Protein AF-A0A9W7EIH7-F1 (afdb_monomer)

Nearest PDB structures (foldseek):
  5aj2-assembly1_B  TM=1.808E-01  e=1.427E+00  Mus musculus
  6w2v-assembly1_A  TM=2.826E-01  e=6.972E+00  synthetic construct

Structure (mmCIF, N/CA/C/O backbone):
data_AF-A0A9W7EIH7-F1
#
_entry.id   AF-A0A9W7EIH7-F1
#
loop_
_atom_site.group_PDB
_atom_site.id
_atom_site.type_symbol
_atom_site.label_atom_id
_atom_site.label_alt_id
_atom_site.label_comp_id
_atom_site.label_asym_id
_atom_site.label_entity_id
_atom_site.label_seq_id
_atom_site.pdbx_PDB_ins_code
_atom_site.Cartn_x
_atom_site.Cartn_y
_atom_site.Cartn_z
_atom_site.occupancy
_atom_site.B_iso_or_equiv
_atom_site.auth_seq_id
_atom_site.auth_comp_id
_atom_site.auth_asym_id
_atom_site.auth_atom_id
_atom_site.pdbx_PDB_model_num
ATOM 1 N N . MET A 1 1 ? -8.312 25.331 35.404 1.00 34.69 1 MET A N 1
ATOM 2 C CA . MET A 1 1 ? -7.206 25.693 34.490 1.00 34.69 1 MET A CA 1
ATOM 3 C C . MET A 1 1 ? -6.209 24.542 34.482 1.00 34.69 1 MET A C 1
ATOM 5 O O . MET A 1 1 ? -5.390 24.457 35.382 1.00 34.69 1 MET A O 1
ATOM 9 N N . ASN A 1 2 ? -6.328 23.623 33.520 1.00 30.19 2 ASN A N 1
ATOM 10 C CA . ASN A 1 2 ? -5.424 22.478 33.365 1.00 30.19 2 ASN A CA 1
ATOM 11 C C . ASN A 1 2 ? -4.455 22.775 32.215 1.00 30.19 2 ASN A C 1
ATOM 13 O O . ASN A 1 2 ? -4.833 22.655 31.056 1.00 30.19 2 ASN A O 1
ATOM 17 N N . VAL A 1 3 ? -3.226 23.191 32.532 1.00 34.41 3 VAL A N 1
ATOM 18 C CA . VAL A 1 3 ? -2.179 23.532 31.540 1.00 34.41 3 VAL A CA 1
ATOM 19 C C . VAL A 1 3 ? -1.104 22.430 31.435 1.00 34.41 3 VAL A C 1
ATOM 21 O O . VAL A 1 3 ? -0.191 22.508 30.623 1.00 34.41 3 VAL A O 1
ATOM 24 N N . LEU A 1 4 ? -1.221 21.336 32.196 1.00 35.09 4 LEU A N 1
ATOM 25 C CA . LEU A 1 4 ? -0.172 20.305 32.282 1.00 35.09 4 LEU A CA 1
ATOM 26 C C . LEU A 1 4 ? -0.283 19.159 31.254 1.00 35.09 4 LEU A C 1
ATOM 28 O O . LEU A 1 4 ? 0.641 18.362 31.145 1.00 35.09 4 LEU A O 1
ATOM 32 N N . GLY A 1 5 ? -1.352 19.091 30.451 1.00 31.62 5 GLY A N 1
ATOM 33 C CA . GLY A 1 5 ? -1.522 18.042 29.429 1.00 31.62 5 GLY A CA 1
ATOM 34 C C . GLY A 1 5 ? -0.757 18.272 28.115 1.00 31.62 5 GLY A C 1
ATOM 35 O O . GLY A 1 5 ? -0.562 17.333 27.351 1.00 31.62 5 GLY A O 1
ATOM 36 N N . GLY A 1 6 ? -0.303 19.501 27.840 1.00 31.06 6 GLY A N 1
ATOM 37 C CA . GLY A 1 6 ? 0.293 19.869 26.544 1.00 31.06 6 GLY A CA 1
ATOM 38 C C . GLY A 1 6 ? 1.790 19.571 26.390 1.00 31.06 6 GLY A C 1
ATOM 39 O O . GLY A 1 6 ? 2.281 19.478 25.269 1.00 31.06 6 GLY A O 1
ATOM 40 N N . PHE A 1 7 ? 2.526 19.398 27.492 1.00 34.94 7 PHE A N 1
ATOM 41 C CA . PHE A 1 7 ? 3.991 19.265 27.456 1.00 34.94 7 PHE A CA 1
ATOM 42 C C . PHE A 1 7 ? 4.499 17.833 27.231 1.00 34.94 7 PHE A C 1
ATOM 44 O O . PHE A 1 7 ? 5.612 17.652 26.748 1.00 34.94 7 PHE A O 1
ATOM 51 N N . HIS A 1 8 ? 3.707 16.804 27.546 1.00 37.81 8 HIS A N 1
ATOM 52 C CA . HIS A 1 8 ? 4.106 15.412 27.284 1.00 37.81 8 HIS A CA 1
ATOM 53 C C . HIS A 1 8 ? 3.955 15.028 25.805 1.00 37.81 8 HIS A C 1
ATOM 55 O O . HIS A 1 8 ? 4.809 14.332 25.258 1.00 37.81 8 HIS A O 1
ATOM 61 N N . ALA A 1 9 ? 2.917 15.534 25.132 1.00 40.66 9 ALA A N 1
ATOM 62 C CA . ALA A 1 9 ? 2.691 15.271 23.711 1.00 40.66 9 ALA A CA 1
ATOM 63 C C . ALA A 1 9 ? 3.782 15.891 22.813 1.00 40.66 9 ALA A C 1
ATOM 65 O O . ALA A 1 9 ? 4.170 15.289 21.815 1.00 40.66 9 ALA A O 1
ATOM 66 N N . SER A 1 10 ? 4.322 17.059 23.184 1.00 45.25 10 SER A N 1
ATOM 67 C CA . SER A 1 10 ? 5.357 17.753 22.405 1.00 45.25 10 SER A CA 1
ATOM 68 C C . SER A 1 10 ? 6.740 17.106 22.518 1.00 45.25 10 SER A C 1
ATOM 70 O O . SER A 1 10 ? 7.482 17.079 21.538 1.00 45.25 10 SER A O 1
ATOM 72 N N . ALA A 1 11 ? 7.082 16.536 23.677 1.00 40.59 11 ALA A N 1
ATOM 73 C CA . ALA A 1 11 ? 8.339 15.817 23.860 1.00 40.59 11 ALA A CA 1
ATOM 74 C C . ALA A 1 11 ? 8.356 14.503 23.066 1.00 40.59 11 ALA A C 1
ATOM 76 O O . ALA A 1 11 ? 9.316 14.246 22.343 1.00 40.59 11 ALA A O 1
ATOM 77 N N . GLN A 1 12 ? 7.277 13.713 23.134 1.00 44.38 12 GLN A N 1
ATOM 78 C CA . GLN A 1 12 ? 7.162 12.468 22.367 1.00 44.38 12 GLN A CA 1
ATOM 79 C C . GLN A 1 12 ? 7.217 12.733 20.855 1.00 44.38 12 GLN A C 1
ATOM 81 O O . GLN A 1 12 ? 7.960 12.067 20.144 1.00 44.38 12 GLN A O 1
ATOM 86 N N . PHE A 1 13 ? 6.534 13.781 20.386 1.00 47.25 13 PHE A N 1
ATOM 87 C CA . PHE A 1 13 ? 6.580 14.212 18.989 1.00 47.25 13 PHE A CA 1
ATOM 88 C C . PHE A 1 13 ? 7.999 14.584 18.521 1.00 47.25 13 PHE A C 1
ATOM 90 O O . PHE A 1 13 ? 8.415 14.215 17.424 1.00 47.25 13 PHE A O 1
ATOM 97 N N . LEU A 1 14 ? 8.782 15.271 19.360 1.00 45.38 14 LEU A N 1
ATOM 98 C CA . LEU A 1 14 ? 10.181 15.587 19.056 1.00 45.38 14 LEU A CA 1
ATOM 99 C C . LEU A 1 14 ? 11.075 14.338 19.040 1.00 45.38 14 LEU A C 1
ATOM 101 O O . LEU A 1 14 ? 11.965 14.248 18.194 1.00 45.38 14 LEU A O 1
ATOM 105 N N . PHE A 1 15 ? 10.838 13.367 19.928 1.00 49.62 15 PHE A N 1
ATOM 106 C CA . PHE A 1 15 ? 11.549 12.084 19.909 1.00 49.62 15 PHE A CA 1
ATOM 107 C C . PHE A 1 15 ? 11.220 11.259 18.660 1.00 49.62 15 PHE A C 1
ATOM 109 O O . PHE A 1 15 ? 12.138 10.708 18.052 1.00 49.62 15 PHE A O 1
ATOM 116 N N . ASP A 1 16 ? 9.960 11.249 18.225 1.00 46.69 16 ASP A N 1
ATOM 117 C CA . ASP A 1 16 ? 9.519 10.558 17.010 1.00 46.69 16 ASP A CA 1
ATOM 118 C C . ASP A 1 16 ? 10.140 11.197 15.747 1.00 46.69 16 ASP A C 1
ATOM 120 O O . ASP A 1 16 ? 10.623 10.494 14.857 1.00 46.69 16 ASP A O 1
ATOM 124 N N . ILE A 1 17 ? 10.235 12.535 15.694 1.00 51.84 17 ILE A N 1
ATOM 125 C CA . ILE A 1 17 ? 10.950 13.257 14.624 1.00 51.84 17 ILE A CA 1
ATOM 126 C C . ILE A 1 17 ? 12.452 12.949 14.651 1.00 51.84 17 ILE A C 1
ATOM 128 O O . ILE A 1 17 ? 13.056 12.720 13.603 1.00 51.84 17 ILE A O 1
ATOM 132 N N . LEU A 1 18 ? 13.080 12.926 15.827 1.00 46.41 18 LEU A N 1
ATOM 133 C CA . LEU A 1 18 ? 14.507 12.612 15.952 1.00 46.41 18 LEU A CA 1
ATOM 134 C C . LEU A 1 18 ? 14.815 11.153 15.578 1.00 46.41 18 LEU A C 1
ATOM 136 O O . LEU A 1 18 ? 15.872 10.892 15.001 1.00 46.41 18 LEU A O 1
ATOM 140 N N . GLY A 1 19 ? 13.898 10.217 15.845 1.00 47.22 19 GLY A N 1
ATOM 141 C CA . GLY A 1 19 ? 13.956 8.835 15.355 1.00 47.22 19 GLY A CA 1
ATOM 142 C C . GLY A 1 19 ? 13.886 8.762 13.827 1.00 47.22 19 GLY A C 1
ATOM 143 O O . GLY A 1 19 ? 14.746 8.143 13.200 1.00 47.22 19 GLY A O 1
ATOM 144 N N . LEU A 1 20 ? 12.957 9.506 13.216 1.00 48.53 20 LEU A N 1
ATOM 145 C CA . LEU A 1 20 ? 12.841 9.642 11.758 1.00 48.53 20 LEU A CA 1
ATOM 146 C C . LEU A 1 20 ? 14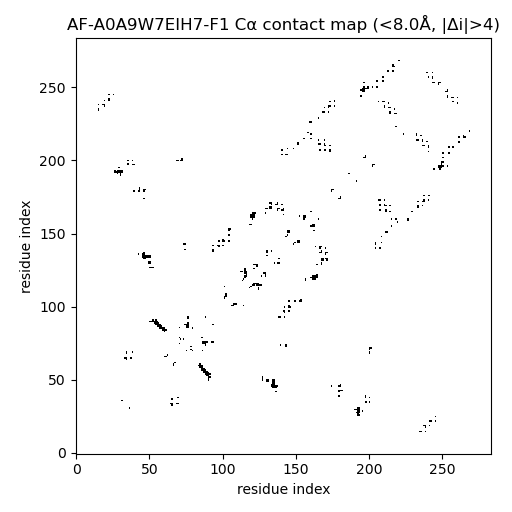.146 10.165 11.121 1.00 48.53 20 LEU A C 1
ATOM 148 O O . LEU A 1 20 ? 14.595 9.661 10.090 1.00 48.53 20 LEU A O 1
ATOM 152 N N . VAL A 1 21 ? 14.789 11.155 11.754 1.00 50.88 21 VAL A N 1
ATOM 153 C CA . VAL A 1 21 ? 16.070 11.731 11.303 1.00 50.88 21 VAL A CA 1
ATOM 154 C C . VAL A 1 21 ? 17.232 10.740 11.455 1.00 50.88 21 VAL A C 1
ATOM 156 O O . VAL A 1 21 ? 18.117 10.710 10.598 1.00 50.88 21 VAL A O 1
ATOM 159 N N . LYS A 1 22 ? 17.232 9.891 12.492 1.00 43.50 22 LYS A N 1
ATOM 160 C CA . LYS A 1 22 ? 18.243 8.833 12.665 1.00 43.50 22 LYS A CA 1
ATOM 161 C C . LYS A 1 22 ? 18.107 7.724 11.618 1.00 43.50 22 LYS A C 1
ATOM 163 O O . LYS A 1 22 ? 19.117 7.366 11.013 1.00 43.50 22 LYS A O 1
ATOM 168 N N . GLY A 1 23 ? 16.888 7.271 11.314 1.00 44.09 23 GLY A N 1
ATOM 169 C CA . GLY A 1 23 ? 16.643 6.280 10.256 1.00 44.09 23 GLY A CA 1
ATOM 170 C C . GLY A 1 23 ? 17.042 6.772 8.857 1.00 44.09 23 GLY A C 1
ATOM 171 O O . GLY A 1 23 ? 17.532 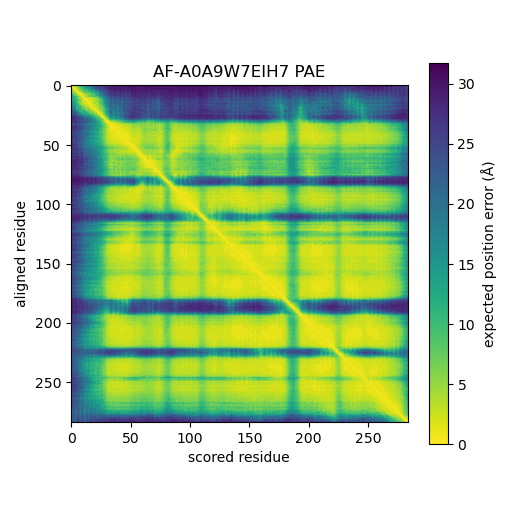6.006 8.028 1.00 44.09 23 GLY A O 1
ATOM 172 N N . LEU A 1 24 ? 16.946 8.085 8.606 1.00 49.00 24 LEU A N 1
ATOM 173 C CA . LEU A 1 24 ? 17.427 8.714 7.367 1.00 49.00 24 LEU A CA 1
ATOM 174 C C . LEU A 1 24 ? 18.962 8.671 7.206 1.00 49.00 24 LEU A C 1
ATOM 176 O O . LEU A 1 24 ? 19.448 8.735 6.068 1.00 49.00 24 LEU A O 1
ATOM 180 N N . ALA A 1 25 ? 19.714 8.557 8.310 1.00 44.28 25 ALA A N 1
ATOM 181 C CA . ALA A 1 25 ? 21.178 8.579 8.342 1.00 44.28 25 ALA A CA 1
ATOM 182 C C . ALA A 1 25 ? 21.831 7.182 8.250 1.00 44.28 25 ALA A C 1
ATOM 184 O O . ALA A 1 25 ? 22.999 7.084 7.869 1.00 44.28 25 ALA A O 1
ATOM 185 N N . ILE A 1 26 ? 21.097 6.091 8.509 1.00 46.59 26 ILE A N 1
ATOM 186 C CA . ILE A 1 26 ? 21.611 4.710 8.416 1.00 46.59 26 ILE A CA 1
ATOM 187 C C . ILE A 1 26 ? 21.340 4.145 7.013 1.00 46.59 26 ILE A C 1
ATOM 189 O O . ILE A 1 26 ? 20.637 3.162 6.800 1.00 46.59 26 ILE A O 1
ATOM 193 N N . ARG A 1 27 ? 21.919 4.777 5.992 1.00 52.00 27 ARG A N 1
ATOM 194 C CA . ARG A 1 27 ? 21.904 4.240 4.626 1.00 52.00 27 ARG A CA 1
ATOM 195 C C . ARG A 1 27 ? 23.089 3.287 4.472 1.00 52.00 27 ARG A C 1
ATOM 197 O O . ARG A 1 27 ? 24.207 3.732 4.257 1.00 52.00 27 ARG A O 1
ATOM 204 N N . LYS A 1 28 ? 22.893 1.969 4.571 1.00 48.84 28 LYS A N 1
ATOM 205 C CA . LYS A 1 28 ? 23.920 1.000 4.132 1.00 48.84 28 LYS A CA 1
ATOM 206 C C . LYS A 1 28 ? 23.883 0.914 2.604 1.00 48.84 28 LYS A C 1
ATOM 208 O O . LYS A 1 28 ? 23.041 0.239 2.021 1.00 48.84 28 LYS A O 1
ATOM 213 N N . TYR A 1 29 ? 24.762 1.683 1.970 1.00 50.25 29 TYR A N 1
ATOM 214 C CA . TYR A 1 29 ? 24.801 1.921 0.529 1.00 50.25 29 TYR A CA 1
ATOM 215 C C . TYR A 1 29 ? 25.127 0.644 -0.265 1.00 50.25 29 TYR A C 1
ATOM 217 O O . TYR A 1 29 ? 26.161 0.016 -0.058 1.00 50.25 29 TYR A O 1
ATOM 225 N N . SER A 1 30 ? 24.262 0.283 -1.214 1.00 55.69 30 SER A N 1
ATOM 226 C CA . SER A 1 30 ? 24.620 -0.570 -2.353 1.00 55.69 30 SER A CA 1
ATOM 227 C C . SER A 1 30 ? 24.225 0.154 -3.638 1.00 55.69 30 SER A C 1
ATOM 229 O O . SER A 1 30 ? 23.274 0.938 -3.636 1.00 55.69 30 SER A O 1
ATOM 231 N N . ILE A 1 31 ? 24.989 -0.046 -4.713 1.00 66.25 31 ILE A N 1
ATOM 232 C CA . ILE A 1 31 ? 24.687 0.532 -6.027 1.00 66.25 31 ILE A CA 1
ATOM 233 C C . ILE A 1 31 ? 23.560 -0.309 -6.641 1.00 66.25 31 ILE A C 1
ATOM 235 O O . ILE A 1 31 ? 23.731 -1.526 -6.738 1.00 66.25 31 ILE A O 1
ATOM 239 N N . PRO A 1 32 ? 22.410 0.282 -7.018 1.00 72.25 32 PRO A N 1
ATOM 240 C CA . PRO A 1 32 ? 21.304 -0.492 -7.569 1.00 72.25 32 PRO A CA 1
ATOM 241 C C . PRO A 1 32 ? 21.711 -1.137 -8.886 1.00 72.25 32 PRO A C 1
ATOM 243 O O . PRO A 1 32 ? 22.359 -0.507 -9.726 1.00 72.25 32 PRO A O 1
ATOM 246 N N . THR A 1 33 ? 21.285 -2.384 -9.094 1.00 79.69 33 THR A N 1
ATOM 247 C CA . THR A 1 33 ? 21.342 -2.973 -10.433 1.00 79.69 33 THR A CA 1
ATOM 248 C C . THR A 1 33 ? 20.425 -2.186 -11.369 1.00 79.69 33 THR A C 1
ATOM 250 O O . THR A 1 33 ? 19.529 -1.450 -10.936 1.00 79.69 33 THR A O 1
ATOM 253 N N . LYS A 1 34 ? 20.620 -2.350 -12.678 1.00 78.12 34 LYS A N 1
ATOM 254 C CA . LYS A 1 34 ? 19.788 -1.687 -13.686 1.00 78.12 34 LYS A CA 1
ATOM 255 C C . LYS A 1 34 ? 18.303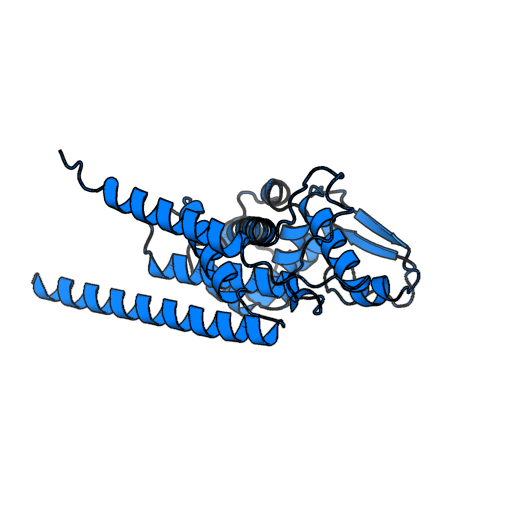 -2.013 -13.495 1.00 78.12 34 LYS A C 1
ATOM 257 O O . LYS A 1 34 ? 17.462 -1.128 -13.610 1.00 78.12 34 LYS A O 1
ATOM 262 N N . GLU A 1 35 ? 17.986 -3.263 -13.167 1.00 77.88 35 GLU A N 1
ATOM 263 C CA . GLU A 1 35 ? 16.626 -3.739 -12.910 1.00 77.88 35 GLU A CA 1
ATOM 264 C C . GLU A 1 35 ? 15.997 -3.011 -11.721 1.00 77.88 35 GLU A C 1
ATOM 266 O O . GLU A 1 35 ? 14.905 -2.459 -11.854 1.00 77.88 35 GLU A O 1
ATOM 271 N N . VAL A 1 36 ? 16.706 -2.953 -10.591 1.00 81.88 36 VAL A N 1
ATOM 272 C CA . VAL A 1 36 ? 16.241 -2.276 -9.373 1.00 81.88 36 VAL A CA 1
ATOM 273 C C . VAL A 1 36 ? 16.060 -0.777 -9.615 1.00 81.88 36 VAL A C 1
ATOM 275 O O . VAL A 1 36 ? 15.039 -0.195 -9.246 1.00 81.88 36 VAL A O 1
ATOM 278 N N . GLY A 1 37 ? 17.019 -0.144 -10.296 1.00 80.06 37 GLY A N 1
ATOM 279 C CA . GLY A 1 37 ? 16.932 1.266 -10.670 1.00 80.06 37 GLY A CA 1
ATOM 280 C C . GLY A 1 37 ? 15.698 1.564 -11.526 1.00 80.06 37 GLY A C 1
ATOM 281 O O . GLY A 1 37 ? 14.980 2.528 -11.258 1.00 80.06 37 GLY A O 1
ATOM 282 N N . CYS A 1 38 ? 15.397 0.715 -12.514 1.00 78.50 38 CYS A N 1
ATOM 283 C CA . CYS A 1 38 ? 14.195 0.849 -13.339 1.00 78.50 38 CYS A CA 1
ATOM 284 C C . CYS A 1 38 ? 12.899 0.732 -12.524 1.00 78.50 38 CYS A C 1
ATOM 286 O O . CYS A 1 38 ? 11.975 1.508 -12.766 1.00 78.50 38 CYS A O 1
ATOM 288 N N . GLN A 1 39 ? 12.829 -0.189 -11.560 1.00 82.12 39 GLN A N 1
ATOM 289 C CA . GLN A 1 39 ? 11.657 -0.342 -10.689 1.00 82.12 39 GLN A CA 1
ATOM 290 C C . GLN A 1 39 ? 11.441 0.895 -9.813 1.00 82.12 39 GLN A C 1
ATOM 292 O O . GLN A 1 39 ? 10.344 1.446 -9.777 1.00 82.12 39 GLN A O 1
ATOM 297 N N . LEU A 1 40 ? 12.499 1.398 -9.170 1.00 84.12 40 LEU A N 1
ATOM 298 C CA . LEU A 1 40 ? 12.418 2.608 -8.349 1.00 84.12 40 LEU A CA 1
ATOM 299 C C . LEU A 1 40 ? 11.993 3.826 -9.174 1.00 84.12 40 LEU A C 1
ATOM 301 O O . LEU A 1 40 ? 11.160 4.611 -8.728 1.00 84.12 40 LEU A O 1
ATOM 305 N N . LEU A 1 41 ? 12.522 3.979 -10.391 1.00 83.38 41 LEU A N 1
ATOM 306 C CA . LEU A 1 41 ? 12.099 5.043 -11.304 1.00 83.38 41 LEU A CA 1
ATOM 307 C C . LEU A 1 41 ? 10.634 4.894 -11.728 1.00 83.38 41 LEU A C 1
ATOM 309 O O . LEU A 1 41 ? 9.932 5.901 -11.809 1.00 83.38 41 LEU A O 1
ATOM 313 N N . LEU A 1 42 ? 10.159 3.666 -11.959 1.00 84.94 42 LEU A N 1
ATOM 314 C CA . LEU A 1 42 ? 8.747 3.399 -12.230 1.00 84.94 42 LEU A CA 1
ATOM 315 C C . LEU A 1 42 ? 7.877 3.816 -11.039 1.00 84.94 42 LEU A C 1
ATOM 317 O O . LEU A 1 42 ? 6.943 4.587 -11.228 1.00 84.94 42 LEU A O 1
ATOM 321 N N . PHE A 1 43 ? 8.202 3.391 -9.816 1.00 89.31 43 PHE A N 1
ATOM 322 C CA . PHE A 1 43 ? 7.429 3.765 -8.627 1.00 89.31 43 PHE A CA 1
ATOM 323 C C . PHE A 1 43 ? 7.424 5.275 -8.391 1.00 89.31 43 PHE A C 1
ATOM 325 O O . PHE A 1 43 ? 6.367 5.840 -8.124 1.00 89.31 43 PHE A O 1
ATOM 332 N N . ARG A 1 44 ? 8.563 5.955 -8.582 1.00 88.00 44 ARG A N 1
ATOM 333 C CA . ARG A 1 44 ? 8.629 7.426 -8.542 1.00 88.00 44 ARG A CA 1
ATOM 334 C C . ARG A 1 44 ? 7.712 8.065 -9.575 1.00 88.00 44 ARG A C 1
ATOM 336 O O . ARG A 1 44 ? 6.985 8.993 -9.241 1.00 88.00 44 ARG A O 1
ATOM 343 N N . GLN A 1 45 ? 7.737 7.569 -10.813 1.00 87.94 45 GLN A N 1
ATOM 344 C CA . GLN A 1 45 ? 6.868 8.066 -11.876 1.00 87.94 45 GLN A CA 1
ATOM 345 C C . GLN A 1 45 ? 5.393 7.882 -11.502 1.00 87.94 45 GLN A C 1
ATOM 347 O O . GLN A 1 45 ? 4.622 8.833 -11.604 1.00 87.94 45 GLN A O 1
ATOM 352 N N . LEU A 1 46 ? 4.998 6.697 -11.031 1.00 91.38 46 LEU A N 1
ATOM 353 C CA . LEU A 1 46 ? 3.618 6.405 -10.631 1.00 91.38 46 LEU A CA 1
ATOM 354 C C . LEU A 1 46 ? 3.173 7.257 -9.431 1.00 91.38 46 LEU A C 1
ATOM 356 O O . LEU A 1 46 ? 2.031 7.701 -9.395 1.00 91.38 46 LEU A O 1
ATOM 360 N N . GLN A 1 47 ? 4.074 7.550 -8.487 1.00 90.94 47 GLN A N 1
ATOM 361 C CA . GLN A 1 47 ? 3.774 8.381 -7.315 1.00 90.94 47 GLN A CA 1
ATOM 362 C C . GLN A 1 47 ? 3.548 9.861 -7.658 1.00 90.94 47 GLN A C 1
ATOM 364 O O . GLN A 1 47 ? 2.950 10.590 -6.872 1.00 90.94 47 GLN A O 1
ATOM 369 N N . VAL A 1 48 ? 4.032 10.343 -8.804 1.00 89.38 48 VAL A N 1
ATOM 370 C CA . VAL A 1 48 ? 3.840 11.743 -9.233 1.00 89.38 48 VAL A CA 1
ATOM 371 C C . VAL A 1 48 ? 2.875 11.890 -10.403 1.00 89.38 48 VAL A C 1
ATOM 373 O O . VAL A 1 48 ? 2.566 13.014 -10.783 1.00 89.38 48 VAL A O 1
ATOM 376 N N . THR A 1 49 ? 2.430 10.782 -11.000 1.00 91.50 49 THR A N 1
ATOM 377 C CA . THR A 1 49 ? 1.495 10.802 -12.129 1.00 91.50 49 THR A CA 1
ATOM 378 C C . THR A 1 49 ? 0.074 10.943 -11.592 1.00 91.50 49 THR A C 1
ATOM 380 O O . THR A 1 49 ? -0.373 10.027 -10.908 1.00 91.50 49 THR A O 1
ATOM 383 N N . PRO A 1 50 ? -0.646 12.040 -11.880 1.00 91.88 50 PRO A N 1
ATOM 384 C CA . PRO A 1 50 ? -2.013 12.211 -11.405 1.00 91.88 50 PRO A CA 1
ATOM 385 C C . PRO A 1 50 ? -2.938 11.107 -11.915 1.00 91.88 50 PRO A C 1
ATOM 387 O O . PRO A 1 50 ? -2.828 10.684 -13.067 1.00 91.88 50 PRO A O 1
ATOM 390 N N . CYS A 1 51 ? -3.876 10.672 -11.077 1.00 91.62 51 CYS A N 1
ATOM 391 C CA . CYS A 1 51 ? -4.996 9.867 -11.549 1.00 91.62 51 CYS A CA 1
ATOM 392 C C . CYS A 1 51 ? -5.951 10.754 -12.356 1.00 91.62 51 CYS A C 1
ATOM 394 O O . CYS A 1 51 ? -6.398 11.790 -11.864 1.00 91.62 51 CYS A O 1
ATOM 396 N N . THR A 1 52 ? -6.290 10.324 -13.569 1.00 91.06 52 THR A N 1
ATOM 397 C CA . THR A 1 52 ? -7.376 10.890 -14.381 1.00 91.06 52 THR A CA 1
ATOM 398 C C . THR A 1 52 ? -8.271 9.756 -14.873 1.00 91.06 52 THR A C 1
ATOM 400 O O . THR A 1 52 ? -7.824 8.618 -15.000 1.00 91.06 52 THR A O 1
ATOM 403 N N . ASP A 1 53 ? -9.530 10.059 -15.162 1.00 87.31 53 ASP A N 1
ATOM 404 C CA . ASP A 1 53 ? -10.476 9.138 -15.803 1.00 87.31 53 ASP A CA 1
ATOM 405 C C . ASP A 1 53 ? -9.963 8.618 -17.159 1.00 87.31 53 ASP A C 1
ATOM 407 O O . ASP A 1 53 ? -10.130 7.447 -17.494 1.00 87.31 53 ASP A O 1
ATOM 411 N N . SER A 1 54 ? -9.257 9.472 -17.901 1.00 87.88 54 SER A N 1
ATOM 412 C CA . SER A 1 54 ? -8.624 9.167 -19.184 1.00 87.88 54 SER A CA 1
ATOM 413 C C . SER A 1 54 ? -7.217 8.558 -19.074 1.00 87.88 54 SER A C 1
ATOM 415 O O . SER A 1 54 ? -6.499 8.501 -20.076 1.00 87.88 54 SER A O 1
ATOM 417 N N . LEU A 1 55 ? -6.754 8.194 -17.872 1.00 87.88 55 LEU A N 1
ATOM 418 C CA . LEU A 1 55 ? -5.385 7.727 -17.663 1.00 87.88 55 LEU A CA 1
ATOM 419 C C . LEU A 1 55 ? -5.140 6.421 -18.421 1.00 87.88 55 LEU A C 1
ATOM 421 O O . LEU A 1 55 ? -5.730 5.386 -18.108 1.00 87.88 55 LEU A O 1
ATOM 425 N N . VAL A 1 56 ? -4.179 6.473 -19.341 1.00 86.44 56 VAL A N 1
ATOM 426 C CA . VAL A 1 56 ? -3.597 5.310 -20.013 1.00 86.44 56 VAL A CA 1
ATOM 427 C C . VAL A 1 56 ? -2.088 5.520 -20.100 1.00 86.44 56 VAL A C 1
ATOM 429 O O . VAL A 1 56 ? -1.597 6.319 -20.898 1.00 86.44 56 VAL A O 1
ATOM 432 N N . LEU A 1 57 ? -1.330 4.807 -19.271 1.00 84.25 57 LEU A N 1
ATOM 433 C CA . LEU A 1 57 ? 0.127 4.761 -19.359 1.00 84.25 57 LEU A CA 1
ATOM 434 C C . LEU A 1 57 ? 0.507 3.529 -20.162 1.00 84.25 57 LEU A C 1
ATOM 436 O O . LEU A 1 57 ? 0.196 2.419 -19.751 1.00 84.25 57 LEU A O 1
ATOM 440 N N . SER A 1 58 ? 1.195 3.709 -21.288 1.00 83.19 58 SER A N 1
ATOM 441 C CA . SER A 1 58 ? 1.663 2.583 -22.094 1.00 83.19 58 SER A CA 1
ATOM 442 C C . SER A 1 58 ? 3.146 2.687 -22.422 1.00 83.19 58 SER A C 1
ATOM 444 O O . SER A 1 58 ? 3.702 3.779 -22.564 1.00 83.19 58 SER A O 1
ATOM 446 N N . ARG A 1 59 ? 3.809 1.536 -22.532 1.00 77.44 59 ARG A N 1
ATOM 447 C CA . ARG A 1 59 ? 5.184 1.424 -23.030 1.00 77.44 59 ARG A CA 1
ATOM 448 C C . ARG A 1 59 ? 5.303 0.234 -23.958 1.00 77.44 59 ARG A C 1
ATOM 450 O O . ARG A 1 59 ? 4.797 -0.830 -23.626 1.00 77.44 59 ARG A O 1
ATOM 457 N N . ALA A 1 60 ? 6.020 0.401 -25.067 1.00 81.06 60 ALA A N 1
ATOM 458 C CA . ALA A 1 60 ? 6.356 -0.719 -25.935 1.00 81.06 60 ALA A CA 1
ATOM 459 C C . ALA A 1 60 ? 7.152 -1.778 -25.156 1.00 81.06 60 ALA A C 1
ATOM 461 O O . ALA A 1 60 ? 8.127 -1.452 -24.466 1.00 81.06 60 ALA A O 1
ATOM 462 N N . TYR A 1 61 ? 6.724 -3.030 -25.244 1.00 81.44 61 TYR A N 1
ATOM 463 C CA . TYR A 1 61 ? 7.400 -4.161 -24.643 1.00 81.44 61 TYR A CA 1
ATOM 464 C C . TYR A 1 61 ? 8.442 -4.705 -25.619 1.00 81.44 61 TYR A C 1
ATOM 466 O O . TYR A 1 61 ? 8.112 -5.352 -26.602 1.00 81.44 61 TYR A O 1
ATOM 474 N N . ASN A 1 62 ? 9.721 -4.469 -25.324 1.00 79.94 62 ASN A N 1
ATOM 475 C CA . ASN A 1 62 ? 10.838 -4.941 -26.149 1.00 79.94 62 ASN A CA 1
ATOM 476 C C . ASN A 1 62 ? 11.527 -6.163 -25.521 1.00 79.94 62 ASN A C 1
ATOM 478 O O . ASN A 1 62 ? 12.662 -6.489 -25.865 1.00 79.94 62 ASN A O 1
ATOM 482 N N . GLY A 1 63 ? 10.905 -6.777 -24.507 1.00 77.06 63 GLY A N 1
ATOM 483 C CA . GLY A 1 63 ? 11.447 -7.946 -23.823 1.00 77.06 63 GLY A CA 1
ATOM 484 C C . GLY A 1 63 ? 12.808 -7.734 -23.159 1.00 77.06 63 GLY A C 1
ATOM 485 O O . GLY A 1 63 ? 13.476 -8.719 -22.868 1.00 77.06 63 GLY A O 1
ATOM 486 N N . THR A 1 64 ? 13.262 -6.500 -22.907 1.00 79.50 64 THR A N 1
ATOM 487 C CA . THR A 1 64 ? 14.563 -6.257 -22.249 1.00 79.50 64 THR A CA 1
ATOM 488 C C . THR A 1 64 ? 14.610 -6.894 -20.848 1.00 79.50 64 THR A C 1
ATOM 490 O O . THR A 1 64 ? 13.556 -7.040 -20.231 1.00 79.50 64 THR A O 1
ATOM 493 N N . PRO A 1 65 ? 15.784 -7.252 -20.282 1.00 75.31 65 PRO A N 1
ATOM 494 C CA . PRO A 1 65 ? 15.864 -7.846 -18.939 1.00 75.31 65 PRO A CA 1
ATOM 495 C C . PRO A 1 65 ? 15.097 -7.055 -17.870 1.00 75.31 65 PRO A C 1
ATOM 497 O O . PRO A 1 65 ? 14.310 -7.625 -17.118 1.00 75.31 65 PRO A O 1
ATOM 500 N N . SER A 1 66 ? 15.243 -5.728 -17.872 1.00 69.38 66 SER A N 1
ATOM 501 C CA . SER A 1 66 ? 14.543 -4.836 -16.944 1.00 69.38 66 SER A CA 1
ATOM 502 C C . SER A 1 66 ? 13.034 -4.787 -17.204 1.00 69.38 66 SER A C 1
ATOM 504 O O . SER A 1 66 ? 12.259 -4.770 -16.252 1.00 69.38 66 SER A O 1
ATOM 506 N N . GLN A 1 67 ? 12.600 -4.821 -18.471 1.00 73.56 67 GLN A N 1
ATOM 507 C CA . GLN A 1 67 ? 11.176 -4.932 -18.794 1.00 73.56 67 GLN A CA 1
ATOM 508 C C . GLN A 1 67 ? 10.615 -6.283 -18.379 1.00 73.56 67 GLN A C 1
ATOM 510 O O . GLN A 1 67 ? 9.568 -6.284 -17.765 1.00 73.56 67 GLN A O 1
ATOM 515 N N . ARG A 1 68 ? 11.301 -7.407 -18.623 1.00 77.00 68 ARG A N 1
ATOM 516 C CA . ARG A 1 68 ? 10.881 -8.746 -18.165 1.00 77.00 68 ARG A CA 1
ATOM 517 C C . ARG A 1 68 ? 10.750 -8.826 -16.648 1.00 77.00 68 ARG A C 1
ATOM 519 O O . ARG A 1 68 ? 9.855 -9.502 -16.159 1.00 77.00 68 ARG A O 1
ATOM 526 N N . ALA A 1 69 ? 11.626 -8.145 -15.911 1.00 69.56 69 ALA A N 1
ATOM 527 C CA . ALA A 1 69 ? 11.519 -8.044 -14.459 1.00 69.56 69 ALA A CA 1
ATOM 528 C C . ALA A 1 69 ? 10.291 -7.217 -14.041 1.00 69.56 69 ALA A C 1
ATOM 530 O O . ALA A 1 69 ? 9.521 -7.655 -13.193 1.00 69.56 69 ALA A O 1
ATOM 531 N N . ALA A 1 70 ? 10.074 -6.058 -14.672 1.00 73.19 70 ALA A N 1
ATOM 532 C CA . ALA A 1 70 ? 8.935 -5.192 -14.378 1.00 73.19 70 ALA A CA 1
ATOM 533 C C . ALA A 1 70 ? 7.595 -5.786 -14.836 1.00 73.19 70 ALA A C 1
ATOM 535 O O . ALA A 1 70 ? 6.592 -5.583 -14.170 1.00 73.19 70 ALA A O 1
ATOM 536 N N . VAL A 1 71 ? 7.568 -6.544 -15.933 1.00 73.56 71 VAL A N 1
ATOM 537 C CA . VAL A 1 71 ? 6.372 -7.184 -16.509 1.00 73.56 71 VAL A CA 1
ATOM 538 C C . VAL A 1 71 ? 5.710 -8.145 -15.528 1.00 73.56 71 VAL A C 1
ATOM 540 O O . VAL A 1 71 ? 4.499 -8.299 -15.534 1.00 73.56 71 VAL A O 1
ATOM 543 N N . LYS A 1 72 ? 6.506 -8.767 -14.655 1.00 71.06 72 LYS A N 1
ATOM 544 C CA . LYS A 1 72 ? 6.013 -9.686 -13.626 1.00 71.06 72 LYS A CA 1
ATOM 545 C C . LYS A 1 72 ? 5.321 -8.974 -12.464 1.00 71.06 72 LYS A C 1
ATOM 547 O O . LYS A 1 72 ? 4.762 -9.643 -11.603 1.00 71.06 72 LYS A O 1
ATOM 552 N N . LEU A 1 73 ? 5.380 -7.643 -12.408 1.00 77.12 73 LEU A N 1
ATOM 553 C CA . LEU A 1 73 ? 4.625 -6.875 -11.428 1.00 77.12 73 LEU A CA 1
ATOM 554 C C . LEU A 1 73 ? 3.129 -6.988 -11.755 1.00 77.12 73 LEU A C 1
ATOM 556 O O . LEU A 1 73 ? 2.751 -6.710 -12.890 1.00 77.12 73 LEU A O 1
ATOM 560 N N . PRO A 1 74 ? 2.254 -7.288 -10.786 1.00 77.75 74 PRO A N 1
ATOM 561 C CA . PRO A 1 74 ? 0.812 -7.435 -11.007 1.00 77.75 74 PRO A CA 1
ATOM 562 C C . PRO A 1 74 ? 0.079 -6.094 -11.242 1.00 77.75 74 PRO A C 1
ATOM 564 O O . PRO A 1 74 ? -1.132 -5.989 -11.058 1.00 77.75 74 PRO A O 1
ATOM 567 N N . LEU A 1 75 ? 0.802 -5.043 -11.639 1.00 83.19 75 LEU A N 1
ATOM 568 C CA . LEU A 1 75 ? 0.282 -3.686 -11.822 1.00 83.19 75 LEU A CA 1
ATOM 569 C C . LEU A 1 75 ? -0.145 -3.365 -13.261 1.00 83.19 75 LEU A C 1
ATOM 571 O O . LEU A 1 75 ? -0.700 -2.295 -13.492 1.00 83.19 75 LEU A O 1
ATOM 575 N N . TRP A 1 76 ? 0.140 -4.254 -14.214 1.00 84.00 76 TRP A N 1
ATOM 576 C CA . TRP A 1 76 ? -0.226 -4.084 -15.622 1.00 84.00 76 TRP A CA 1
ATOM 577 C C . TRP A 1 76 ? -1.647 -4.588 -15.891 1.00 84.00 76 TRP A C 1
ATOM 579 O O . TRP A 1 76 ? -2.141 -5.479 -15.197 1.00 84.00 76 TRP A O 1
ATOM 589 N N . ASP A 1 77 ? -2.293 -3.998 -16.893 1.00 74.12 77 ASP A N 1
ATOM 590 C CA . ASP A 1 77 ? -3.573 -4.454 -17.425 1.00 74.12 77 ASP A CA 1
ATOM 591 C C . ASP A 1 77 ? -3.366 -5.790 -18.151 1.00 74.12 77 ASP A C 1
ATOM 593 O O . ASP A 1 77 ? -2.568 -5.860 -19.090 1.00 74.12 77 ASP A O 1
ATOM 597 N N . ASP A 1 78 ? -4.082 -6.823 -17.693 1.00 64.69 78 ASP A N 1
ATOM 598 C CA . ASP A 1 78 ? -3.862 -8.241 -18.005 1.00 64.69 78 ASP A CA 1
ATOM 599 C C . ASP A 1 78 ? -2.429 -8.732 -17.688 1.00 64.69 78 ASP A C 1
ATOM 601 O O . ASP A 1 78 ? -1.454 -7.972 -17.692 1.00 64.69 78 ASP A O 1
ATOM 605 N N . PRO A 1 79 ? -2.230 -10.029 -17.394 1.00 51.25 79 PRO A N 1
ATOM 606 C CA . PRO A 1 79 ? -0.893 -10.600 -17.413 1.00 51.25 79 PRO A CA 1
ATOM 607 C C . PRO A 1 79 ? -0.472 -10.609 -18.875 1.00 51.25 79 PRO A C 1
ATOM 609 O O . PRO A 1 79 ? -0.796 -11.581 -19.540 1.00 51.25 79 PRO A O 1
ATOM 612 N N . ILE A 1 80 ? 0.117 -9.496 -19.356 1.00 48.66 80 ILE A N 1
ATOM 613 C CA . ILE A 1 80 ? 0.611 -9.233 -20.720 1.00 48.66 80 ILE A CA 1
ATOM 614 C C . ILE A 1 80 ? 0.183 -10.362 -21.626 1.00 48.66 80 ILE A C 1
ATOM 616 O O . ILE A 1 80 ? 0.846 -11.407 -21.596 1.00 48.66 80 ILE A O 1
ATOM 620 N N . SER A 1 81 ? -0.920 -10.192 -22.375 1.00 44.28 81 SER A N 1
ATOM 621 C CA . SER A 1 81 ? -1.182 -11.121 -23.474 1.00 44.28 81 SER A CA 1
ATOM 622 C C . SER A 1 81 ? 0.176 -11.351 -24.111 1.00 44.28 81 SER A C 1
ATOM 624 O O . SER A 1 81 ? 0.897 -10.401 -24.426 1.00 44.28 81 SER A O 1
ATOM 626 N N . THR A 1 82 ? 0.616 -12.598 -24.168 1.00 44.28 82 THR A N 1
ATOM 627 C CA . THR A 1 82 ? 1.959 -12.973 -24.630 1.00 44.28 82 THR A CA 1
ATOM 628 C C . THR A 1 82 ? 2.147 -12.627 -26.125 1.00 44.28 82 THR A C 1
ATOM 630 O O . THR A 1 82 ? 3.141 -12.992 -26.740 1.00 44.28 82 THR A O 1
ATOM 633 N N . GLU A 1 83 ? 1.183 -11.872 -26.658 1.00 47.72 83 GLU A N 1
ATOM 634 C CA . GLU A 1 83 ? 0.866 -11.392 -27.988 1.00 47.72 83 GLU A CA 1
ATOM 635 C C . GLU A 1 83 ? 0.812 -9.841 -28.062 1.00 47.72 83 GLU A C 1
ATOM 637 O O . GLU A 1 83 ? 0.646 -9.288 -29.145 1.00 47.72 83 GLU A O 1
ATOM 642 N N . GLY A 1 84 ? 0.937 -9.110 -26.944 1.00 57.66 84 GLY A N 1
ATOM 643 C CA . GLY A 1 84 ? 0.801 -7.652 -26.890 1.00 57.66 84 GLY A CA 1
ATOM 644 C C . GLY A 1 84 ? 2.137 -6.904 -26.859 1.00 57.66 84 GLY A C 1
ATOM 645 O O . GLY A 1 84 ? 2.906 -7.014 -25.906 1.00 57.66 84 GLY A O 1
ATOM 646 N N . ASP A 1 85 ? 2.364 -6.021 -27.834 1.00 70.69 85 ASP A N 1
ATOM 647 C CA . ASP A 1 85 ? 3.567 -5.173 -27.936 1.00 70.69 85 ASP A CA 1
ATOM 648 C C . ASP A 1 85 ? 3.669 -4.081 -26.852 1.00 70.69 85 ASP A C 1
ATOM 650 O O . ASP A 1 85 ? 4.536 -3.207 -26.937 1.00 70.69 85 ASP A O 1
ATOM 654 N N . LYS A 1 86 ? 2.768 -4.034 -25.858 1.00 78.06 86 LYS A N 1
ATOM 655 C CA . LYS A 1 86 ? 2.675 -2.915 -24.906 1.00 78.06 86 LYS A CA 1
ATOM 656 C C . LYS A 1 86 ? 2.356 -3.357 -23.479 1.00 78.06 86 LYS A C 1
ATOM 658 O O . LYS A 1 86 ? 1.462 -4.154 -23.243 1.00 78.06 86 LYS A O 1
ATOM 663 N N . MET A 1 87 ? 3.046 -2.740 -22.524 1.00 80.06 87 MET A N 1
ATOM 664 C CA . MET A 1 87 ? 2.722 -2.760 -21.097 1.00 80.06 87 MET A CA 1
ATOM 665 C C . MET A 1 87 ? 1.809 -1.569 -20.804 1.00 80.06 87 MET A C 1
ATOM 667 O O . MET A 1 87 ? 2.224 -0.437 -21.072 1.00 80.06 87 MET A O 1
ATOM 671 N N . VAL A 1 88 ? 0.598 -1.805 -20.295 1.00 85.25 88 VAL A N 1
ATOM 672 C CA . VAL A 1 88 ? -0.428 -0.766 -20.100 1.00 85.25 88 VAL A CA 1
ATOM 673 C C . VAL A 1 88 ? -0.880 -0.714 -18.642 1.00 85.25 88 VAL A C 1
ATOM 675 O O . VAL A 1 88 ? -0.981 -1.746 -17.991 1.00 85.25 88 VAL A O 1
ATOM 678 N N . ILE A 1 89 ? -1.112 0.493 -18.131 1.00 88.00 89 ILE A N 1
ATOM 679 C CA . ILE A 1 89 ? -1.802 0.764 -16.868 1.00 88.00 89 ILE A CA 1
ATOM 680 C C . ILE A 1 89 ? -2.928 1.736 -17.202 1.00 88.00 89 ILE A C 1
ATOM 682 O O . ILE A 1 89 ? -2.648 2.825 -17.718 1.00 88.00 89 ILE A O 1
ATOM 686 N N . SER A 1 90 ? -4.173 1.384 -16.893 1.00 89.69 90 SER A N 1
ATOM 687 C CA . SER A 1 90 ? -5.312 2.282 -17.090 1.00 89.69 90 SER A CA 1
ATOM 688 C C . SER A 1 90 ? -6.157 2.451 -15.834 1.00 89.69 90 SER A C 1
ATOM 690 O O . SER A 1 90 ? -6.316 1.538 -15.023 1.00 89.69 90 SER A O 1
ATOM 692 N N . TYR A 1 91 ? -6.707 3.655 -15.664 1.00 90.06 91 TYR A N 1
ATOM 693 C CA . TYR A 1 91 ? -7.561 3.954 -14.514 1.00 90.06 91 TYR A CA 1
ATOM 694 C C . TYR A 1 91 ? -8.831 3.101 -14.520 1.00 90.06 91 TYR A C 1
ATOM 696 O O . TYR A 1 91 ? -9.163 2.497 -13.504 1.00 90.06 91 TYR A O 1
ATOM 704 N N . SER A 1 92 ? -9.504 2.995 -15.669 1.00 87.56 92 SER A N 1
ATOM 705 C CA . SER A 1 92 ? -10.744 2.223 -15.797 1.00 87.56 92 SER A CA 1
ATOM 706 C C . SER A 1 92 ? -10.556 0.749 -15.430 1.00 87.56 92 SER A C 1
ATOM 708 O O . SER A 1 92 ? -11.387 0.198 -14.711 1.00 87.56 92 SER A O 1
ATOM 710 N N . LYS A 1 93 ? -9.450 0.117 -15.845 1.00 88.69 93 LYS A N 1
ATOM 711 C CA . LYS A 1 93 ? -9.149 -1.277 -15.486 1.00 88.69 93 LYS A CA 1
ATOM 712 C C . LYS A 1 93 ? -8.811 -1.448 -14.013 1.00 88.69 93 LYS A C 1
ATOM 714 O O . LYS A 1 93 ? -9.289 -2.398 -13.401 1.00 88.69 93 LYS A O 1
ATOM 719 N N . LEU A 1 94 ? -8.038 -0.536 -13.425 1.00 90.62 94 LEU A N 1
ATOM 720 C CA . LEU A 1 94 ? -7.751 -0.573 -11.990 1.00 90.62 94 LEU A CA 1
ATOM 721 C C . LEU A 1 94 ? -9.027 -0.402 -11.156 1.00 90.62 94 LEU A C 1
ATOM 723 O O . LEU A 1 94 ? -9.212 -1.123 -10.181 1.00 90.62 94 LEU A O 1
ATOM 727 N N . VAL A 1 95 ? -9.939 0.490 -11.552 1.00 88.81 95 VAL A N 1
ATOM 728 C CA . VAL A 1 95 ? -11.234 0.640 -10.871 1.00 88.81 95 VAL A CA 1
ATOM 729 C C . VAL A 1 95 ? -12.082 -0.625 -11.007 1.00 88.81 95 VAL A C 1
ATOM 731 O O . VAL A 1 95 ? -12.564 -1.112 -9.992 1.00 88.81 95 VAL A O 1
ATOM 734 N N . GLN A 1 96 ? -12.185 -1.214 -12.203 1.00 88.19 96 GLN A N 1
ATOM 735 C CA . GLN A 1 96 ? -12.904 -2.483 -12.410 1.00 88.19 96 GLN A CA 1
ATOM 736 C C . GLN A 1 96 ? -12.339 -3.623 -11.551 1.00 88.19 96 GLN A C 1
ATOM 738 O O . GLN A 1 96 ? -13.090 -4.379 -10.940 1.00 88.19 96 GLN A O 1
ATOM 743 N N . ARG A 1 97 ? -11.007 -3.739 -11.473 1.00 89.94 97 ARG A N 1
ATOM 744 C CA . ARG A 1 97 ? -10.325 -4.717 -10.611 1.00 89.94 97 ARG A CA 1
ATOM 745 C C . ARG A 1 97 ? -10.632 -4.487 -9.138 1.00 89.94 97 ARG A C 1
ATOM 747 O O . ARG A 1 97 ? -10.911 -5.434 -8.412 1.00 89.94 97 ARG A O 1
ATOM 754 N N . MET A 1 98 ? -10.621 -3.229 -8.707 1.00 89.00 98 MET A N 1
ATOM 755 C CA . MET A 1 98 ? -10.988 -2.865 -7.346 1.00 89.00 98 MET A CA 1
ATOM 756 C C . MET A 1 98 ? -12.445 -3.245 -7.050 1.00 89.00 98 MET A C 1
ATOM 758 O O . MET A 1 98 ? -12.689 -3.901 -6.048 1.00 89.00 98 MET A O 1
ATOM 762 N N . GLU A 1 99 ? -13.397 -2.920 -7.930 1.00 86.56 99 GLU A N 1
ATOM 763 C CA . GLU A 1 99 ? -14.812 -3.306 -7.783 1.00 86.56 99 GLU A CA 1
ATOM 764 C C . GLU A 1 99 ? -14.991 -4.821 -7.657 1.00 86.56 99 GLU A C 1
ATOM 766 O O . GLU A 1 99 ? -15.654 -5.288 -6.727 1.00 86.56 99 GLU A O 1
ATOM 771 N N . ALA A 1 100 ? -14.366 -5.582 -8.560 1.00 86.44 100 ALA A N 1
ATOM 772 C CA . ALA A 1 100 ? -14.411 -7.039 -8.554 1.00 86.44 100 ALA A CA 1
ATOM 773 C C . ALA A 1 100 ? -13.811 -7.616 -7.264 1.00 86.44 100 ALA A C 1
ATOM 775 O O . ALA A 1 100 ? -14.434 -8.450 -6.608 1.00 86.44 100 ALA A O 1
ATOM 776 N N . GLY A 1 101 ? -12.646 -7.108 -6.852 1.00 86.75 101 GLY A N 1
ATOM 777 C CA . GLY A 1 101 ? -11.991 -7.517 -5.616 1.00 86.75 101 GLY A CA 1
ATOM 778 C C . GLY A 1 101 ? -12.846 -7.236 -4.382 1.00 86.75 101 GLY A C 1
ATOM 779 O O . GLY A 1 101 ? -12.893 -8.059 -3.479 1.00 86.75 101 GLY A O 1
ATOM 780 N N . VAL A 1 102 ? -13.583 -6.122 -4.324 1.00 85.25 102 VAL A N 1
ATOM 781 C CA . VAL A 1 102 ? -14.470 -5.845 -3.180 1.00 85.25 102 VAL A CA 1
ATOM 782 C C . VAL A 1 102 ? -15.592 -6.868 -3.105 1.00 85.25 102 VAL A C 1
ATOM 784 O O . VAL A 1 102 ? -15.871 -7.379 -2.022 1.00 85.25 102 VAL A O 1
ATOM 787 N N . VAL A 1 103 ? -16.231 -7.158 -4.240 1.00 83.81 103 VAL A N 1
ATOM 788 C CA . VAL A 1 103 ? -17.315 -8.144 -4.321 1.00 83.81 103 VAL A CA 1
ATOM 789 C C . VAL A 1 103 ? -16.833 -9.510 -3.844 1.00 83.81 103 VAL A C 1
ATOM 791 O O . VAL A 1 103 ? -17.465 -10.100 -2.973 1.00 83.81 103 VAL A O 1
ATOM 794 N N . GLU A 1 104 ? -15.683 -9.963 -4.343 1.00 83.94 104 GLU A N 1
ATOM 795 C CA . GLU A 1 104 ? -15.100 -11.254 -3.976 1.00 83.94 104 GLU A CA 1
ATOM 796 C C . GLU A 1 104 ? -14.677 -11.304 -2.501 1.00 83.94 104 GLU A C 1
ATOM 798 O O . GLU A 1 104 ? -14.994 -12.247 -1.774 1.00 83.94 104 GLU A O 1
ATOM 803 N N . VAL A 1 105 ? -13.965 -10.280 -2.029 1.00 84.50 105 VAL A N 1
ATOM 804 C CA . VAL A 1 105 ? -13.402 -10.269 -0.676 1.00 84.50 105 VAL A CA 1
ATOM 805 C C . VAL A 1 105 ? -14.488 -10.168 0.383 1.00 84.50 105 VAL A C 1
ATOM 807 O O . VAL A 1 105 ? -14.339 -10.753 1.457 1.00 84.50 105 VAL A O 1
ATOM 810 N N . LEU A 1 106 ? -15.565 -9.439 0.115 1.00 79.62 106 LEU A N 1
ATOM 811 C CA . LEU A 1 106 ? -16.600 -9.153 1.105 1.00 79.62 106 LEU A CA 1
ATOM 812 C C . LEU A 1 106 ? -17.893 -9.943 0.892 1.00 79.62 106 LEU A C 1
ATOM 814 O O . LEU A 1 106 ? -18.832 -9.738 1.656 1.00 79.62 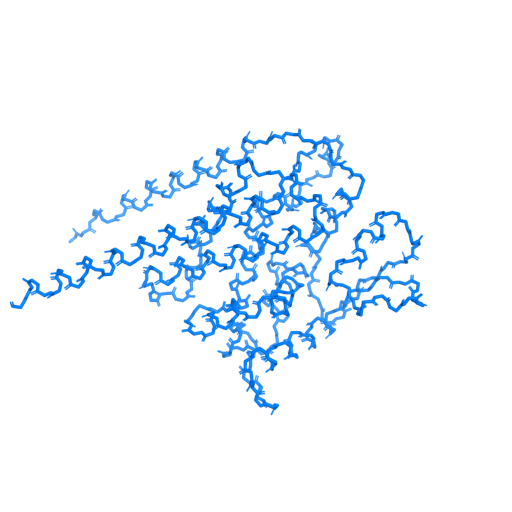106 LEU A O 1
ATOM 818 N N . ASP A 1 107 ? -17.922 -10.851 -0.090 1.00 80.38 107 ASP A N 1
ATOM 819 C CA . ASP A 1 107 ? -19.092 -11.670 -0.442 1.00 80.38 107 ASP A CA 1
ATOM 820 C C . ASP A 1 107 ? -20.363 -10.816 -0.616 1.00 80.38 107 ASP A C 1
ATOM 822 O O . ASP A 1 107 ? -21.460 -11.138 -0.150 1.00 80.38 107 ASP A O 1
ATOM 826 N N . LEU A 1 108 ? -20.194 -9.641 -1.232 1.00 72.44 108 LEU A N 1
ATOM 827 C CA . LEU A 1 108 ? -21.289 -8.696 -1.435 1.00 72.44 108 LEU A CA 1
ATOM 828 C C . LEU A 1 108 ? -22.113 -9.117 -2.642 1.00 72.44 108 LEU A C 1
ATOM 830 O O . LEU A 1 108 ? -21.573 -9.494 -3.679 1.00 72.44 108 LEU A O 1
ATOM 834 N N . LYS A 1 109 ? -23.432 -8.947 -2.560 1.00 68.06 109 LYS A N 1
ATOM 835 C CA . LYS A 1 109 ? -24.299 -9.124 -3.728 1.00 68.06 109 LYS A CA 1
ATOM 836 C C . LYS A 1 109 ? -24.042 -8.012 -4.760 1.00 68.06 109 LYS A C 1
ATOM 838 O O . LYS A 1 109 ? -23.697 -6.872 -4.419 1.00 68.06 109 LYS A O 1
ATOM 843 N N . ASP A 1 110 ? -24.192 -8.344 -6.039 1.00 59.56 110 ASP A N 1
ATOM 844 C CA . ASP A 1 110 ? -24.095 -7.372 -7.130 1.00 59.56 110 ASP A CA 1
ATOM 845 C C . ASP A 1 110 ? -25.133 -6.249 -6.952 1.00 59.56 110 ASP A C 1
ATOM 847 O O . ASP A 1 110 ? -26.287 -6.510 -6.615 1.00 59.56 110 ASP A O 1
ATOM 851 N N . GLY A 1 111 ? -24.723 -4.992 -7.176 1.00 54.91 111 GLY A N 1
ATOM 852 C CA . GLY A 1 111 ? -25.639 -3.840 -7.222 1.00 54.91 111 GLY A CA 1
ATOM 853 C C . GLY A 1 111 ? -25.655 -2.870 -6.030 1.00 54.91 111 GLY A C 1
ATOM 854 O O . GLY A 1 111 ? -26.400 -1.897 -6.079 1.00 54.91 111 GLY A O 1
ATOM 855 N N . GLU A 1 112 ? -24.850 -3.049 -4.978 1.00 54.69 112 GLU A N 1
ATOM 856 C CA . GLU A 1 112 ? -24.764 -2.022 -3.921 1.00 54.69 112 GLU A CA 1
ATOM 857 C C . GLU A 1 112 ? -23.850 -0.851 -4.338 1.00 54.69 112 GLU A C 1
ATOM 859 O O . GLU A 1 112 ? -22.631 -0.922 -4.220 1.00 54.69 112 GLU A O 1
ATOM 864 N N . GLU A 1 113 ? -24.427 0.264 -4.799 1.00 53.31 113 GLU A N 1
ATOM 865 C CA . GLU A 1 113 ? -23.695 1.507 -5.137 1.00 53.31 113 GLU A CA 1
ATOM 866 C C . GLU A 1 113 ? -22.972 2.145 -3.929 1.00 53.31 113 GLU A C 1
ATOM 868 O O . GLU A 1 113 ? -22.065 2.963 -4.079 1.00 53.31 113 GLU A O 1
ATOM 873 N N . LYS A 1 114 ? -23.324 1.729 -2.707 1.00 61.28 114 LYS A N 1
ATOM 874 C CA . LYS A 1 114 ? -22.753 2.209 -1.438 1.00 61.28 114 LYS A CA 1
ATOM 875 C C . LYS A 1 114 ? -21.338 1.689 -1.135 1.00 61.28 114 LYS A C 1
ATOM 877 O O . LYS A 1 114 ? -20.719 2.135 -0.169 1.00 61.28 114 LYS A O 1
ATOM 882 N N . LYS A 1 115 ? -20.788 0.802 -1.975 1.00 72.44 115 LYS A N 1
ATOM 883 C CA . LYS A 1 115 ? -19.482 0.139 -1.778 1.00 72.44 115 LYS A CA 1
ATOM 884 C C . LYS A 1 115 ? -18.310 1.109 -1.590 1.00 72.44 115 LYS A C 1
ATOM 886 O O . LYS A 1 115 ? -17.434 0.877 -0.762 1.00 72.44 115 LYS A O 1
ATOM 891 N N . TRP A 1 116 ? -18.275 2.215 -2.325 1.00 79.06 116 TRP A N 1
ATOM 892 C CA . TRP A 1 116 ? -17.102 3.092 -2.323 1.00 79.06 116 TRP A CA 1
ATOM 893 C C . TRP A 1 116 ? -16.920 3.857 -1.014 1.00 79.06 116 TRP A C 1
ATOM 895 O O . TRP A 1 116 ? -15.848 3.825 -0.411 1.00 79.06 116 TRP A O 1
ATOM 905 N N . VAL A 1 117 ? -17.975 4.527 -0.561 1.00 84.06 117 VAL A N 1
ATOM 906 C CA . VAL A 1 117 ? -17.916 5.363 0.640 1.00 84.06 117 VAL A CA 1
ATOM 907 C C . VAL A 1 117 ? -18.135 4.523 1.892 1.00 84.06 117 VAL A C 1
ATOM 909 O O . VAL A 1 117 ? -17.334 4.597 2.815 1.00 84.06 117 VAL A O 1
ATOM 912 N N . GLU A 1 118 ? -19.183 3.696 1.931 1.00 83.00 118 GLU A N 1
ATOM 913 C CA . GLU A 1 118 ? -19.578 3.009 3.169 1.00 83.00 118 GLU A CA 1
ATOM 914 C C . GLU A 1 118 ? -18.676 1.811 3.483 1.00 83.00 118 GLU A C 1
ATOM 916 O O . GLU A 1 118 ? -18.403 1.547 4.650 1.00 83.00 118 GLU A O 1
ATOM 921 N N . ILE A 1 119 ? -18.189 1.105 2.458 1.00 83.94 119 ILE A N 1
ATOM 922 C CA . ILE A 1 119 ? -17.432 -0.139 2.648 1.00 83.94 119 ILE A CA 1
ATOM 923 C C . ILE A 1 119 ? -15.929 0.109 2.554 1.00 83.94 119 ILE A C 1
ATOM 925 O O . ILE A 1 119 ? -15.175 -0.275 3.447 1.00 83.94 119 ILE A O 1
ATOM 929 N N . LEU A 1 120 ? -15.477 0.765 1.484 1.00 87.94 120 LEU A N 1
ATOM 930 C CA . LEU A 1 120 ? -14.057 1.058 1.308 1.00 87.94 120 LEU A CA 1
ATOM 931 C C . LEU A 1 120 ? -13.605 2.345 2.002 1.00 87.94 120 LEU A C 1
ATOM 933 O O . LEU A 1 120 ? -12.409 2.503 2.241 1.00 87.94 120 LEU A O 1
ATOM 937 N N . GLY A 1 121 ? -14.515 3.251 2.360 1.00 90.12 121 GLY A N 1
ATOM 938 C CA . GLY A 1 121 ? -14.158 4.478 3.068 1.00 90.12 121 GLY A CA 1
ATOM 939 C C . GLY A 1 121 ? -13.546 5.568 2.185 1.00 90.12 121 GLY A C 1
ATOM 940 O O . GLY A 1 121 ? -12.709 6.322 2.673 1.00 90.12 121 GLY A O 1
ATOM 941 N N . PHE A 1 122 ? -13.903 5.656 0.900 1.00 91.50 122 PHE A N 1
ATOM 942 C CA . PHE A 1 122 ? -13.588 6.833 0.073 1.00 91.50 122 PHE A CA 1
ATOM 943 C C . PHE A 1 122 ? -14.393 8.068 0.514 1.00 91.50 122 PHE A C 1
ATOM 945 O O . PHE A 1 122 ? -15.452 7.930 1.124 1.00 91.50 122 PHE A O 1
ATOM 952 N N . GLN A 1 123 ? -13.938 9.287 0.187 1.00 88.19 123 GLN A N 1
ATOM 953 C CA . GLN A 1 123 ? -14.703 10.506 0.511 1.00 88.19 123 GLN A CA 1
ATOM 954 C C . GLN A 1 123 ? -15.916 10.696 -0.399 1.00 88.19 123 GLN A C 1
ATOM 956 O O . GLN A 1 123 ? -16.872 11.371 -0.019 1.00 88.19 123 GLN A O 1
ATOM 961 N N . THR A 1 124 ? -15.871 10.148 -1.614 1.00 85.00 124 THR A N 1
ATOM 962 C CA . THR A 1 124 ? -16.923 10.328 -2.618 1.00 85.00 124 THR A CA 1
ATOM 963 C C . THR A 1 124 ? -17.240 9.014 -3.327 1.00 85.00 124 THR A C 1
ATOM 965 O O . THR A 1 124 ? -16.433 8.087 -3.335 1.00 85.00 124 THR A O 1
ATOM 968 N N . ALA A 1 125 ? -18.417 8.936 -3.954 1.00 80.81 125 ALA A N 1
ATOM 969 C CA . ALA A 1 125 ? -18.812 7.779 -4.762 1.00 80.81 125 ALA A CA 1
ATOM 970 C C . ALA A 1 125 ? -17.940 7.597 -6.021 1.00 80.81 125 ALA A C 1
ATOM 972 O O . ALA A 1 125 ? -17.905 6.517 -6.600 1.00 80.81 125 ALA A O 1
ATOM 973 N N . THR A 1 126 ? -17.224 8.647 -6.433 1.00 82.12 126 THR A N 1
ATOM 974 C CA . THR A 1 126 ? -16.281 8.643 -7.555 1.00 82.12 126 THR A CA 1
ATOM 975 C C . THR A 1 126 ? -14.861 8.848 -7.020 1.00 82.12 126 THR A C 1
ATOM 977 O O . THR A 1 126 ? -14.409 9.991 -6.914 1.00 82.12 126 THR A O 1
ATOM 980 N N . PRO A 1 127 ? -14.113 7.777 -6.708 1.00 84.25 127 PRO A N 1
ATOM 981 C CA . PRO A 1 127 ? -12.910 7.854 -5.874 1.00 84.25 127 PRO A CA 1
ATOM 982 C C . PRO A 1 127 ? -11.716 8.578 -6.523 1.00 84.25 127 PRO A C 1
ATOM 984 O O . PRO A 1 127 ? -10.651 8.701 -5.924 1.00 84.25 127 PRO A O 1
ATOM 987 N N . LEU A 1 128 ? -11.851 9.069 -7.761 1.00 87.88 128 LEU A N 1
ATOM 988 C CA . LEU A 1 128 ? -10.782 9.725 -8.516 1.00 87.88 128 LEU A CA 1
ATOM 989 C C . LEU A 1 128 ? -10.106 10.860 -7.731 1.00 87.88 128 LEU A C 1
ATOM 991 O O . LEU A 1 128 ? -8.878 10.945 -7.696 1.00 87.88 128 LEU A O 1
ATOM 995 N N . SER A 1 129 ? -10.894 11.721 -7.078 1.00 88.00 129 SER A N 1
ATOM 996 C CA . SER A 1 129 ? -10.367 12.872 -6.336 1.00 88.00 129 SER A CA 1
ATOM 997 C C . SER A 1 129 ? -9.641 12.499 -5.042 1.00 88.00 129 SER A C 1
ATOM 999 O O . SER A 1 129 ? -8.843 13.302 -4.548 1.00 88.00 129 SER A O 1
ATOM 1001 N N . ASP A 1 130 ? -9.892 11.310 -4.492 1.00 90.50 130 ASP A N 1
ATOM 1002 C CA . ASP A 1 130 ? -9.227 10.826 -3.280 1.00 90.50 130 ASP A CA 1
ATOM 1003 C C . ASP A 1 130 ? -7.745 10.525 -3.548 1.00 90.50 130 ASP A C 1
ATOM 1005 O O . ASP A 1 130 ? -6.877 10.796 -2.718 1.00 90.50 130 ASP A O 1
ATOM 1009 N N . PHE A 1 131 ? -7.410 10.070 -4.758 1.00 92.50 131 PHE A N 1
ATOM 1010 C CA . PHE A 1 131 ? -6.042 9.707 -5.134 1.00 92.50 131 PHE A CA 1
ATOM 1011 C C . PHE A 1 131 ? -5.104 10.902 -5.380 1.00 92.50 131 PHE A C 1
ATOM 1013 O O . PHE A 1 131 ? -3.966 10.698 -5.783 1.00 92.50 131 PHE A O 1
ATOM 1020 N N . ARG A 1 132 ? -5.502 12.155 -5.122 1.00 87.94 132 ARG A N 1
ATOM 1021 C CA . ARG A 1 132 ? -4.658 13.343 -5.399 1.00 87.94 132 ARG A CA 1
ATOM 1022 C C . ARG A 1 132 ? -3.317 13.361 -4.653 1.00 87.94 132 ARG A C 1
ATOM 1024 O O . ARG A 1 132 ? -2.354 13.932 -5.156 1.00 87.94 132 ARG A O 1
ATOM 1031 N N . SER A 1 133 ? -3.245 12.781 -3.455 1.00 84.81 133 SER A N 1
ATOM 1032 C CA . SER A 1 133 ? -2.028 12.786 -2.626 1.00 84.81 133 SER A CA 1
ATOM 1033 C C . SER A 1 133 ? -1.091 11.607 -2.917 1.00 84.81 133 SER A C 1
ATOM 1035 O O . SER A 1 133 ? 0.127 11.779 -2.882 1.00 84.81 133 SER A O 1
ATOM 1037 N N . GLY A 1 134 ? -1.645 10.426 -3.215 1.00 86.56 134 GLY A N 1
ATOM 1038 C CA . GLY A 1 134 ? -0.890 9.196 -3.498 1.00 86.56 134 GLY A CA 1
ATOM 1039 C C . GLY A 1 134 ? -0.756 8.839 -4.984 1.00 86.56 134 GLY A C 1
ATOM 1040 O O . GLY A 1 134 ? 0.085 8.008 -5.338 1.00 86.56 134 GLY A O 1
ATOM 1041 N N . ASN A 1 135 ? -1.509 9.526 -5.849 1.00 93.81 135 ASN A N 1
ATOM 1042 C CA . ASN A 1 135 ? -1.468 9.431 -7.306 1.00 93.81 135 ASN A CA 1
ATOM 1043 C C . ASN A 1 135 ? -1.710 7.999 -7.821 1.00 93.81 135 ASN A C 1
ATOM 1045 O O . ASN A 1 135 ? -2.322 7.172 -7.144 1.00 93.81 135 ASN A O 1
ATOM 1049 N N . VAL A 1 136 ? -1.265 7.691 -9.041 1.00 93.81 136 VAL A N 1
ATOM 1050 C CA . VAL A 1 136 ? -1.474 6.367 -9.655 1.00 93.81 136 VAL A CA 1
ATOM 1051 C C . VAL A 1 136 ? -0.886 5.235 -8.812 1.00 93.81 136 VAL A C 1
ATOM 1053 O O . VAL A 1 136 ? -1.452 4.144 -8.767 1.00 93.81 136 VAL A O 1
ATOM 1056 N N . LEU A 1 137 ? 0.219 5.485 -8.102 1.00 94.81 137 LEU A N 1
ATOM 1057 C CA . LEU A 1 137 ? 0.825 4.474 -7.239 1.00 94.81 137 LEU A CA 1
ATOM 1058 C C . LEU A 1 137 ? -0.117 4.024 -6.115 1.00 94.81 137 LEU A C 1
ATOM 1060 O O . LEU A 1 137 ? -0.230 2.821 -5.884 1.00 94.81 137 LEU A O 1
ATOM 1064 N N . SER A 1 138 ? -0.805 4.945 -5.433 1.00 95.88 138 SER A N 1
ATOM 1065 C CA . SER A 1 138 ? -1.713 4.552 -4.350 1.00 95.88 138 SER A CA 1
ATOM 1066 C C . SER A 1 138 ? -2.952 3.826 -4.857 1.00 95.88 138 SER A C 1
ATOM 1068 O O . SER A 1 138 ? -3.423 2.918 -4.174 1.00 95.88 138 SER A O 1
ATOM 1070 N N . LEU A 1 139 ? -3.448 4.156 -6.054 1.00 95.31 139 LEU A N 1
ATOM 1071 C CA . LEU A 1 139 ? -4.506 3.380 -6.704 1.00 95.31 139 LEU A CA 1
ATOM 1072 C C . LEU A 1 139 ? -4.053 1.933 -6.923 1.00 95.31 139 LEU A C 1
ATOM 1074 O O . LEU A 1 139 ? -4.695 1.016 -6.419 1.00 95.31 139 LEU A O 1
ATOM 1078 N N . ILE A 1 140 ? -2.910 1.733 -7.588 1.00 94.81 140 ILE A N 1
ATOM 1079 C CA . ILE A 1 140 ? -2.347 0.399 -7.851 1.00 94.81 140 ILE A CA 1
ATOM 1080 C C . ILE A 1 140 ? -2.175 -0.391 -6.553 1.00 94.81 140 ILE A C 1
ATOM 1082 O O . ILE A 1 140 ? -2.622 -1.529 -6.460 1.00 94.81 140 ILE A O 1
ATOM 1086 N N . LEU A 1 141 ? -1.534 0.198 -5.541 1.00 95.94 141 LEU A N 1
ATOM 1087 C CA . LEU A 1 141 ? -1.254 -0.502 -4.287 1.00 95.94 141 LEU A CA 1
ATOM 1088 C C . LEU A 1 141 ? -2.524 -0.847 -3.504 1.00 95.94 141 LEU A C 1
ATOM 1090 O O . LEU A 1 141 ? -2.557 -1.885 -2.848 1.00 95.94 141 LEU A O 1
ATOM 1094 N N . THR A 1 142 ? -3.568 -0.020 -3.598 1.00 95.19 142 THR A N 1
ATOM 1095 C CA . THR A 1 142 ? -4.880 -0.322 -3.008 1.00 95.19 142 THR A CA 1
ATOM 1096 C C . THR A 1 142 ? -5.507 -1.540 -3.684 1.00 95.19 142 THR A C 1
ATOM 1098 O O . THR A 1 142 ? -5.901 -2.477 -2.997 1.00 95.19 142 THR A O 1
ATOM 1101 N N . VAL A 1 143 ? -5.520 -1.576 -5.022 1.00 93.62 143 VAL A N 1
ATOM 1102 C CA . VAL A 1 143 ? -6.041 -2.721 -5.789 1.00 93.62 143 VAL A CA 1
ATOM 1103 C C . VAL A 1 143 ? -5.256 -3.997 -5.483 1.00 93.62 143 VAL A C 1
ATOM 1105 O O . VAL A 1 143 ? -5.838 -5.025 -5.156 1.00 93.62 143 VAL A O 1
ATOM 1108 N N . LEU A 1 144 ? -3.925 -3.927 -5.513 1.00 93.44 144 LEU A N 1
ATOM 1109 C CA . LEU A 1 144 ? -3.074 -5.089 -5.261 1.00 93.44 144 LEU A CA 1
ATOM 1110 C C . LEU A 1 144 ? -3.217 -5.644 -3.848 1.00 93.44 144 LEU A C 1
ATOM 1112 O O . LEU A 1 144 ? -3.148 -6.854 -3.653 1.00 93.44 144 LEU A O 1
ATOM 1116 N N . LEU A 1 145 ? -3.390 -4.779 -2.849 1.00 94.06 145 LEU A N 1
ATOM 1117 C CA . LEU A 1 145 ? -3.586 -5.226 -1.476 1.00 94.06 145 LEU A CA 1
ATOM 1118 C C . LEU A 1 145 ? -4.928 -5.950 -1.316 1.00 94.06 145 LEU A C 1
ATOM 1120 O O . LEU A 1 145 ? -4.992 -6.947 -0.601 1.00 94.06 145 LEU A O 1
ATOM 1124 N N . LEU A 1 146 ? -5.972 -5.464 -1.990 1.00 91.75 146 LEU A N 1
ATOM 1125 C CA . LEU A 1 146 ? -7.287 -6.099 -2.030 1.00 91.75 146 LEU A CA 1
ATOM 1126 C C . LEU A 1 146 ? -7.226 -7.494 -2.664 1.00 91.75 146 LEU A C 1
ATOM 1128 O O . LEU A 1 146 ? -7.714 -8.447 -2.066 1.00 91.75 146 LEU A O 1
ATOM 1132 N N . GLU A 1 147 ? -6.578 -7.617 -3.823 1.00 90.94 147 GLU A N 1
ATOM 1133 C CA . GLU A 1 147 ? -6.473 -8.880 -4.565 1.00 90.94 147 GLU A CA 1
ATOM 1134 C C . GLU A 1 147 ? -5.547 -9.901 -3.882 1.00 90.94 147 GLU A C 1
ATOM 1136 O O . GLU A 1 147 ? -5.867 -11.083 -3.795 1.00 90.94 147 GLU A O 1
ATOM 1141 N N . LEU A 1 148 ? -4.380 -9.466 -3.392 1.00 92.31 148 LEU A N 1
ATOM 1142 C CA . LEU A 1 148 ? -3.333 -10.380 -2.912 1.00 92.31 148 LEU A CA 1
ATOM 1143 C C . LEU A 1 148 ? -3.363 -10.606 -1.397 1.00 92.31 148 LEU A C 1
ATOM 1145 O O . LEU A 1 148 ? -2.830 -11.603 -0.904 1.00 92.31 148 LEU A O 1
ATOM 1149 N N . HIS A 1 149 ? -3.972 -9.694 -0.637 1.00 93.69 149 HIS A N 1
ATOM 1150 C CA . HIS A 1 149 ? -4.037 -9.764 0.824 1.00 93.69 149 HIS A CA 1
ATOM 1151 C C . HIS A 1 149 ? -5.447 -9.458 1.360 1.00 93.69 149 HIS A C 1
ATOM 1153 O O . HIS A 1 149 ? -5.612 -8.603 2.240 1.00 93.69 149 HIS A O 1
ATOM 1159 N N . PRO A 1 150 ? -6.473 -10.209 0.916 1.00 93.12 150 PRO A N 1
ATOM 1160 C CA . PRO A 1 150 ? -7.874 -9.924 1.228 1.00 93.12 150 PRO A CA 1
ATOM 1161 C C . PRO A 1 150 ? -8.193 -9.969 2.729 1.00 93.12 150 PRO A C 1
ATOM 1163 O O . PRO A 1 150 ? -9.100 -9.286 3.201 1.00 93.12 150 PRO A O 1
ATOM 1166 N N . ASN A 1 151 ? -7.422 -10.729 3.513 1.00 93.25 151 ASN A N 1
ATOM 1167 C CA . ASN A 1 151 ? -7.583 -10.805 4.966 1.00 93.25 151 ASN A CA 1
ATOM 1168 C C . ASN A 1 151 ? -7.360 -9.454 5.656 1.00 93.25 151 ASN A C 1
ATOM 1170 O O . ASN A 1 151 ? -8.098 -9.125 6.578 1.00 93.25 151 ASN A O 1
ATOM 1174 N N . ILE A 1 152 ? -6.406 -8.644 5.181 1.00 92.75 152 ILE A N 1
ATOM 1175 C CA . ILE A 1 152 ? -6.163 -7.309 5.744 1.00 92.75 152 ILE A CA 1
ATOM 1176 C C . ILE A 1 152 ? -7.388 -6.430 5.498 1.00 92.75 152 ILE A C 1
ATOM 1178 O O . ILE A 1 152 ? -7.884 -5.790 6.421 1.00 92.75 152 ILE A O 1
ATOM 1182 N N . VAL A 1 153 ? -7.933 -6.454 4.280 1.00 90.94 153 VAL A N 1
ATOM 1183 C CA . VAL A 1 153 ? -9.140 -5.688 3.937 1.00 90.94 153 VAL A CA 1
ATOM 1184 C C . VAL A 1 153 ? -10.327 -6.119 4.798 1.00 90.94 153 VAL A C 1
ATOM 1186 O O . VAL A 1 153 ? -11.005 -5.271 5.374 1.00 90.94 153 VAL A O 1
ATOM 1189 N N . LYS A 1 154 ? -10.526 -7.432 4.973 1.00 91.44 154 LYS A N 1
ATOM 1190 C CA . LYS A 1 154 ? -11.558 -7.996 5.860 1.00 91.44 154 LYS A CA 1
ATOM 1191 C C . LYS A 1 154 ? -11.422 -7.546 7.312 1.00 91.44 154 LYS A C 1
ATOM 1193 O O . LYS A 1 154 ? -12.420 -7.502 8.025 1.00 91.44 154 LYS A O 1
ATOM 1198 N N . GLU A 1 155 ? -10.214 -7.267 7.789 1.00 91.94 155 GLU A N 1
ATOM 1199 C CA . GLU A 1 155 ? -10.032 -6.706 9.124 1.00 91.94 155 GLU A CA 1
ATOM 1200 C C . GLU A 1 155 ? -10.341 -5.210 9.159 1.00 91.94 155 GLU A C 1
ATOM 1202 O O . GLU A 1 155 ? -11.021 -4.768 10.080 1.00 91.94 155 GLU A O 1
ATOM 1207 N N . PHE A 1 156 ? -9.929 -4.445 8.145 1.00 91.50 156 PHE A N 1
ATOM 1208 C CA . PHE A 1 156 ? -10.243 -3.018 8.045 1.00 91.50 156 PHE A CA 1
ATOM 1209 C C . PHE A 1 156 ? -11.748 -2.746 8.065 1.00 91.50 156 PHE A C 1
ATOM 1211 O O . PHE A 1 156 ? -12.191 -1.906 8.844 1.00 91.50 156 PHE A O 1
ATOM 1218 N N . VAL A 1 157 ? -12.540 -3.491 7.287 1.00 86.50 157 VAL A N 1
ATOM 1219 C CA . VAL A 1 157 ? -14.005 -3.304 7.218 1.00 86.50 157 VAL A CA 1
ATOM 1220 C C . VAL A 1 157 ? -14.731 -3.622 8.531 1.00 86.50 157 VAL A C 1
ATOM 1222 O O . VAL A 1 157 ? -15.882 -3.240 8.708 1.00 86.5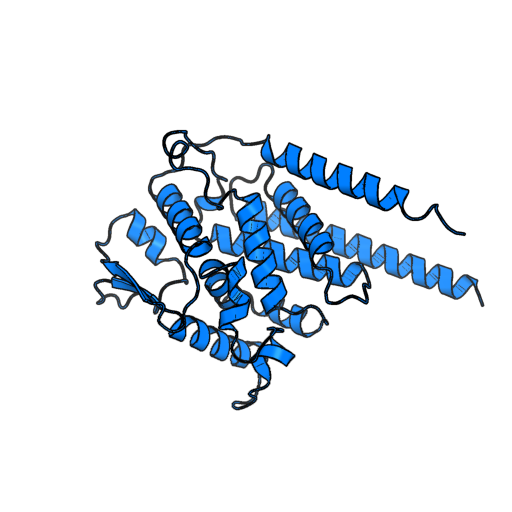0 157 VAL A O 1
ATOM 1225 N N . LYS A 1 158 ? -14.078 -4.318 9.473 1.00 88.62 158 LYS A N 1
ATOM 1226 C CA . LYS A 1 158 ? -14.608 -4.552 10.830 1.00 88.62 158 LYS A CA 1
ATOM 1227 C C . LYS A 1 158 ? -14.338 -3.379 11.771 1.00 88.62 158 LYS A C 1
ATOM 1229 O O . LYS A 1 158 ? -14.769 -3.404 12.922 1.00 88.62 158 LYS A O 1
ATOM 1234 N N . THR A 1 159 ? -13.586 -2.384 11.314 1.00 87.62 159 THR A N 1
ATOM 1235 C CA . THR A 1 159 ? -13.237 -1.186 12.072 1.00 87.62 159 THR A CA 1
ATOM 1236 C C . THR A 1 159 ? -13.882 0.043 11.449 1.00 87.62 159 THR A C 1
ATOM 1238 O O . THR A 1 159 ? -14.324 0.024 10.307 1.00 87.62 159 THR A O 1
ATOM 1241 N N . SER A 1 160 ? -13.891 1.146 12.189 1.00 87.50 160 SER A N 1
ATOM 1242 C CA . SER A 1 160 ? -14.259 2.460 11.663 1.00 87.50 160 SER A CA 1
ATOM 1243 C C . SER A 1 160 ? -13.119 3.160 10.909 1.00 87.50 160 SER A C 1
ATOM 1245 O O . SER A 1 160 ? -13.284 4.309 10.524 1.00 87.50 160 SER A O 1
ATOM 1247 N N . LEU A 1 161 ? -11.955 2.530 10.704 1.00 89.19 161 LEU A N 1
ATOM 1248 C CA . LEU A 1 161 ? -10.853 3.127 9.944 1.00 89.19 161 LEU A CA 1
ATOM 1249 C C . LEU A 1 161 ? -11.116 2.975 8.433 1.00 89.19 161 LEU A C 1
ATOM 1251 O O . LEU A 1 161 ? -11.167 1.840 7.953 1.00 89.19 161 LEU A O 1
ATOM 1255 N N . PRO A 1 162 ? -11.245 4.067 7.652 1.00 91.44 162 PRO A N 1
ATOM 1256 C CA . PRO A 1 162 ? -11.554 3.967 6.229 1.00 91.44 162 PRO A CA 1
ATOM 1257 C C . PRO A 1 162 ? -10.379 3.361 5.458 1.00 91.44 162 PRO A C 1
ATOM 1259 O O . PRO A 1 162 ? -9.312 3.970 5.344 1.00 91.44 162 PRO A O 1
ATOM 1262 N N . TYR A 1 163 ? -10.583 2.159 4.916 1.00 93.12 163 TYR A N 1
ATOM 1263 C CA . TYR A 1 163 ? -9.557 1.369 4.234 1.00 93.12 163 TYR A CA 1
ATOM 1264 C C . TYR A 1 163 ? -8.861 2.134 3.102 1.00 93.12 163 TYR A C 1
ATOM 1266 O O . TYR A 1 163 ? -7.633 2.214 3.069 1.00 93.12 163 TYR A O 1
ATOM 1274 N N . ALA A 1 164 ? -9.632 2.712 2.184 1.00 93.44 164 ALA A N 1
ATOM 1275 C CA . ALA A 1 164 ? -9.115 3.344 0.981 1.00 93.44 164 ALA A CA 1
ATOM 1276 C C . ALA A 1 164 ? -8.319 4.613 1.296 1.00 93.44 164 ALA A C 1
ATOM 1278 O O . ALA A 1 164 ? -7.197 4.774 0.814 1.00 93.44 164 ALA A O 1
ATOM 1279 N N . LEU A 1 165 ? -8.853 5.484 2.158 1.00 93.75 165 LEU A N 1
ATOM 1280 C CA . LEU A 1 165 ? -8.127 6.669 2.617 1.00 93.75 165 LEU A CA 1
ATOM 1281 C C . LEU A 1 165 ? -6.864 6.282 3.381 1.00 93.75 165 LEU A C 1
ATOM 1283 O O . LEU A 1 165 ? -5.796 6.830 3.102 1.00 93.75 165 LEU A O 1
ATOM 1287 N N . CYS A 1 166 ? -6.947 5.294 4.276 1.00 94.50 166 CYS A N 1
ATOM 1288 C CA . CYS A 1 166 ? -5.771 4.785 4.971 1.00 94.50 166 CYS A CA 1
ATOM 1289 C C . CYS A 1 166 ? -4.721 4.272 3.977 1.00 94.50 166 CYS A C 1
ATOM 1291 O O . CYS A 1 166 ? -3.553 4.622 4.103 1.00 94.50 166 CYS A O 1
ATOM 1293 N N . SER A 1 167 ? -5.129 3.524 2.949 1.00 96.12 167 SER A N 1
ATOM 1294 C CA . SER A 1 167 ? -4.244 3.032 1.888 1.00 96.12 167 SER A CA 1
ATOM 1295 C C . SER A 1 167 ? -3.575 4.175 1.128 1.00 96.12 167 SER A C 1
ATOM 1297 O O . SER A 1 167 ? -2.359 4.184 0.939 1.00 96.12 167 SER A O 1
ATOM 1299 N N . ILE A 1 168 ? -4.317 5.216 0.759 1.00 95.69 168 ILE A N 1
ATOM 1300 C CA . ILE A 1 168 ? -3.736 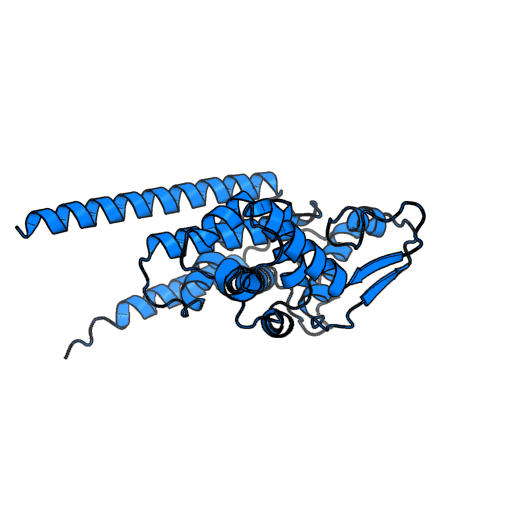6.381 0.085 1.00 95.69 168 ILE A CA 1
ATOM 1301 C C . ILE A 1 168 ? -2.683 7.058 0.971 1.00 95.69 168 ILE A C 1
ATOM 1303 O O . ILE A 1 168 ? -1.564 7.315 0.522 1.00 95.69 168 ILE A O 1
ATOM 1307 N N . HIS A 1 169 ? -3.001 7.286 2.243 1.00 95.38 169 HIS A N 1
ATOM 1308 C CA . HIS A 1 169 ? -2.085 7.917 3.186 1.00 95.38 169 HIS A CA 1
ATOM 1309 C C . HIS A 1 169 ? -0.861 7.047 3.520 1.00 95.38 169 HIS A C 1
ATOM 1311 O O . HIS A 1 169 ? 0.260 7.559 3.558 1.00 95.38 169 HIS A O 1
ATOM 1317 N N . CYS A 1 170 ? -1.038 5.737 3.690 1.00 96.62 170 CYS A N 1
ATOM 1318 C CA . CYS A 1 170 ? 0.049 4.780 3.885 1.00 96.62 170 CYS A CA 1
ATOM 1319 C C . CYS A 1 170 ? 0.976 4.727 2.665 1.00 96.62 170 CYS A C 1
ATOM 1321 O O . CYS A 1 170 ? 2.193 4.728 2.836 1.00 96.62 170 CYS A O 1
ATOM 1323 N N . CYS A 1 171 ? 0.442 4.782 1.441 1.00 96.81 171 CYS A N 1
ATOM 1324 C CA . CYS A 1 171 ? 1.258 4.864 0.229 1.00 96.81 171 CYS A CA 1
ATOM 1325 C C . CYS A 1 171 ? 2.132 6.129 0.220 1.00 96.81 171 CYS A C 1
ATOM 1327 O O . CYS A 1 171 ? 3.308 6.078 -0.154 1.00 96.81 171 CYS A O 1
ATOM 1329 N N . VAL A 1 172 ? 1.580 7.276 0.634 1.00 94.31 172 VAL A N 1
ATOM 1330 C CA . VAL A 1 172 ? 2.350 8.525 0.752 1.00 94.31 172 VAL A CA 1
ATOM 1331 C C . VAL A 1 172 ? 3.441 8.383 1.811 1.00 94.31 172 VAL A C 1
ATOM 1333 O O . VAL A 1 172 ? 4.595 8.699 1.526 1.00 94.31 172 VAL A O 1
ATOM 1336 N N . ALA A 1 173 ? 3.105 7.858 2.991 1.00 94.00 173 ALA A N 1
ATOM 1337 C CA . ALA A 1 173 ? 4.043 7.634 4.087 1.00 94.00 173 ALA A CA 1
ATOM 1338 C C . ALA A 1 173 ? 5.193 6.689 3.693 1.00 94.00 173 ALA A C 1
ATOM 1340 O O . ALA A 1 173 ? 6.359 7.007 3.926 1.00 94.00 173 ALA A O 1
ATOM 1341 N N . VAL A 1 174 ? 4.888 5.574 3.022 1.00 94.62 174 VAL A N 1
ATOM 1342 C CA . VAL A 1 174 ? 5.887 4.650 2.462 1.00 94.62 174 VAL A CA 1
ATOM 1343 C C . VAL A 1 174 ? 6.784 5.382 1.469 1.00 94.62 174 VAL A C 1
ATOM 1345 O O . VAL A 1 174 ? 8.006 5.297 1.553 1.00 94.62 174 VAL A O 1
ATOM 1348 N N . GLY A 1 175 ? 6.211 6.162 0.553 1.00 91.50 175 GLY A N 1
ATOM 1349 C CA . GLY A 1 175 ? 7.004 6.925 -0.404 1.00 91.50 175 GLY A CA 1
ATOM 1350 C C . GLY A 1 175 ? 7.884 8.011 0.230 1.00 91.50 175 GLY A C 1
ATOM 1351 O O . GLY A 1 175 ? 8.938 8.325 -0.322 1.00 91.50 175 GLY A O 1
ATOM 1352 N N . GLU A 1 176 ? 7.498 8.561 1.384 1.00 90.00 176 GLU A N 1
ATOM 1353 C CA . GLU A 1 176 ? 8.338 9.462 2.186 1.00 90.00 176 GLU A CA 1
ATOM 1354 C C . GLU A 1 176 ? 9.514 8.724 2.824 1.00 90.00 176 GLU A C 1
ATOM 1356 O O . GLU A 1 176 ? 10.653 9.155 2.645 1.00 90.00 176 GLU A O 1
ATOM 1361 N N . VAL A 1 177 ? 9.262 7.585 3.480 1.00 88.75 177 VAL A N 1
ATOM 1362 C CA . VAL A 1 177 ? 10.310 6.717 4.057 1.00 88.75 177 VAL A CA 1
ATOM 1363 C C . VAL A 1 177 ? 11.328 6.301 2.991 1.00 88.75 177 VAL A C 1
ATOM 1365 O O . VAL A 1 177 ? 12.536 6.282 3.224 1.00 88.75 177 VAL A O 1
ATOM 1368 N N . LEU A 1 178 ? 10.846 6.011 1.785 1.00 86.31 178 LEU A N 1
ATOM 1369 C CA . LEU A 1 178 ? 11.667 5.597 0.654 1.00 86.31 178 LEU A CA 1
ATOM 1370 C C . LEU A 1 178 ? 12.354 6.753 -0.094 1.00 86.31 178 LEU A C 1
ATOM 1372 O O . LEU A 1 178 ? 13.184 6.497 -0.969 1.00 86.31 178 LEU A O 1
ATOM 1376 N N . GLY A 1 179 ? 12.003 8.014 0.178 1.00 83.62 179 GLY A N 1
ATOM 1377 C CA . GLY A 1 179 ? 12.505 9.151 -0.600 1.00 83.62 179 GLY A CA 1
ATOM 1378 C C . GLY A 1 179 ? 12.142 9.057 -2.092 1.00 83.62 179 GLY A C 1
ATOM 1379 O O . GLY A 1 179 ? 12.982 9.283 -2.974 1.00 83.62 179 GLY A O 1
ATOM 1380 N N . LEU A 1 180 ? 10.902 8.658 -2.393 1.00 82.06 180 LEU A N 1
ATOM 1381 C CA . LEU A 1 180 ? 10.379 8.591 -3.761 1.00 82.06 180 LEU A CA 1
ATOM 1382 C C . LEU A 1 180 ? 9.940 9.970 -4.293 1.00 82.06 180 LEU A C 1
ATOM 1384 O O . LEU A 1 180 ? 9.959 10.184 -5.507 1.00 82.06 180 LEU A O 1
ATOM 1388 N N . LYS A 1 181 ? 9.630 10.933 -3.411 1.00 72.38 181 LYS A N 1
ATOM 1389 C CA . LYS A 1 181 ? 9.306 12.312 -3.811 1.00 72.38 181 LYS A CA 1
ATOM 1390 C C . LYS A 1 181 ? 10.473 12.971 -4.569 1.00 72.38 181 LYS A C 1
ATOM 1392 O O . LYS A 1 181 ? 11.651 12.716 -4.324 1.00 72.38 181 LYS A O 1
ATOM 1397 N N . LYS A 1 182 ? 10.106 13.822 -5.529 1.00 58.59 182 LYS A N 1
ATOM 1398 C CA . LYS A 1 182 ? 10.987 14.465 -6.511 1.00 58.59 182 LYS A CA 1
ATOM 1399 C C . LYS A 1 182 ? 11.992 15.402 -5.824 1.00 58.59 182 LYS A C 1
ATOM 1401 O O . LYS A 1 182 ? 11.634 16.502 -5.419 1.00 58.59 182 LYS A O 1
ATOM 1406 N N . GLU A 1 183 ? 13.256 15.001 -5.741 1.00 53.06 183 GLU A N 1
ATOM 1407 C CA . GLU A 1 183 ? 14.357 15.962 -5.599 1.00 53.06 183 GLU A CA 1
ATOM 1408 C C . GLU A 1 183 ? 14.742 16.512 -6.980 1.00 53.06 183 GLU A C 1
ATOM 1410 O O . GLU A 1 183 ? 14.519 15.858 -8.005 1.00 53.06 183 GLU A O 1
ATOM 1415 N N . LYS A 1 184 ? 15.300 17.729 -7.018 1.00 46.22 184 LYS A N 1
ATOM 1416 C CA . LYS A 1 184 ? 15.801 18.347 -8.253 1.00 46.22 184 LYS A CA 1
ATOM 1417 C C . LYS A 1 184 ? 16.773 17.388 -8.959 1.00 46.22 184 LYS A C 1
ATOM 1419 O O . LYS A 1 184 ? 17.586 16.717 -8.328 1.00 46.22 184 LYS A O 1
ATOM 1424 N N . VAL A 1 185 ? 16.651 17.335 -10.283 1.00 45.06 185 VAL A N 1
ATOM 1425 C CA . VAL A 1 185 ? 17.288 16.388 -11.222 1.00 45.06 185 VAL A CA 1
ATOM 1426 C C . VAL A 1 185 ? 18.819 16.296 -11.074 1.00 45.06 185 VAL A C 1
ATOM 1428 O O . VAL A 1 185 ? 19.405 15.281 -11.432 1.00 45.06 185 VAL A O 1
ATOM 1431 N N . GLU A 1 186 ? 19.472 17.282 -10.462 1.00 40.22 186 GLU A N 1
ATOM 1432 C CA . GLU A 1 186 ? 20.924 17.306 -10.225 1.00 40.22 186 GLU A CA 1
ATOM 1433 C C . GLU A 1 186 ? 21.434 16.197 -9.281 1.00 40.22 186 GLU A C 1
ATOM 1435 O O . GLU A 1 186 ? 22.617 15.871 -9.299 1.00 40.22 186 GLU A O 1
ATOM 1440 N N . VAL A 1 187 ? 20.553 15.531 -8.525 1.00 45.16 187 VAL A N 1
ATOM 1441 C CA . VAL A 1 187 ? 20.915 14.414 -7.625 1.00 45.16 187 VAL A CA 1
ATOM 1442 C C . VAL A 1 187 ? 20.746 13.032 -8.295 1.00 45.16 187 VAL A C 1
ATOM 1444 O O . VAL A 1 187 ? 20.835 12.003 -7.635 1.00 45.16 187 VAL A O 1
ATOM 1447 N N . LEU A 1 188 ? 20.482 12.967 -9.609 1.00 40.41 188 LEU A N 1
ATOM 1448 C CA . LEU A 1 188 ? 20.370 11.696 -10.355 1.00 40.41 188 LEU A CA 1
ATOM 1449 C C . LEU A 1 188 ? 21.724 11.049 -10.673 1.00 40.41 188 LEU A C 1
ATOM 1451 O O . LEU A 1 188 ? 21.770 9.852 -10.948 1.00 40.41 188 LEU A O 1
ATOM 1455 N N . VAL A 1 189 ? 22.811 11.826 -10.627 1.00 42.16 189 VAL A N 1
ATOM 1456 C CA . VAL A 1 189 ? 24.180 11.341 -10.872 1.00 42.16 189 VAL A CA 1
ATOM 1457 C C . VAL A 1 189 ? 24.868 10.911 -9.569 1.00 42.16 189 VAL A C 1
ATOM 1459 O O . VAL A 1 189 ? 25.860 10.186 -9.605 1.00 42.16 189 VAL A O 1
ATOM 1462 N N . SER A 1 190 ? 24.329 11.292 -8.403 1.00 44.12 190 SER A N 1
ATOM 1463 C CA . SER A 1 190 ? 24.794 10.738 -7.135 1.00 44.12 190 SER A CA 1
ATOM 1464 C C . SER A 1 190 ? 24.093 9.405 -6.889 1.00 44.12 190 SER A C 1
ATOM 1466 O O . SER A 1 190 ? 22.874 9.274 -7.003 1.00 44.12 190 SER A O 1
ATOM 1468 N N . GLN A 1 191 ? 24.892 8.381 -6.609 1.00 50.09 191 GLN A N 1
ATOM 1469 C CA . GLN A 1 191 ? 24.462 7.022 -6.305 1.00 50.09 191 GLN A CA 1
ATOM 1470 C C . GLN A 1 191 ? 23.569 7.025 -5.055 1.00 50.09 191 GLN A C 1
ATOM 1472 O O . GLN A 1 191 ? 24.035 6.801 -3.939 1.00 50.09 191 GLN A O 1
ATOM 1477 N N . LYS A 1 192 ? 22.277 7.333 -5.213 1.00 52.78 192 LYS A N 1
ATOM 1478 C CA . LYS A 1 192 ? 21.330 7.268 -4.105 1.00 52.78 192 LYS A CA 1
ATOM 1479 C C . LYS A 1 192 ? 21.238 5.813 -3.666 1.00 52.78 192 LYS A C 1
ATOM 1481 O O . LYS A 1 192 ? 20.862 4.942 -4.449 1.00 52.78 192 LYS A O 1
ATOM 1486 N N . SER A 1 193 ? 21.597 5.575 -2.411 1.00 57.59 193 SER A N 1
ATOM 1487 C CA . SER A 1 193 ? 21.348 4.314 -1.726 1.00 57.59 193 SER A CA 1
ATOM 1488 C C . SER A 1 193 ? 19.901 3.892 -1.913 1.00 57.59 193 SER A C 1
ATOM 1490 O O . SER A 1 193 ? 18.981 4.706 -1.822 1.00 57.59 193 SER A O 1
ATOM 1492 N N . TYR A 1 194 ? 19.723 2.602 -2.156 1.00 72.75 194 TYR A N 1
ATOM 1493 C CA . TYR A 1 194 ? 18.426 1.955 -2.176 1.00 72.75 194 TYR A CA 1
ATOM 1494 C C . TYR A 1 194 ? 18.383 0.884 -1.093 1.00 72.75 194 TYR A C 1
ATOM 1496 O O . TYR A 1 194 ? 19.420 0.385 -0.643 1.00 72.75 194 TYR A O 1
ATOM 1504 N N . TRP A 1 195 ? 17.173 0.524 -0.685 1.00 80.62 195 TRP A N 1
ATOM 1505 C CA . TRP A 1 195 ? 16.973 -0.570 0.246 1.00 80.62 195 TRP A CA 1
ATOM 1506 C C . TRP A 1 195 ? 17.109 -1.908 -0.485 1.00 80.62 195 TRP A C 1
ATOM 1508 O O . TRP A 1 195 ? 16.429 -2.137 -1.485 1.00 80.62 195 TRP A O 1
ATOM 1518 N N . LYS A 1 196 ? 17.963 -2.812 0.005 1.00 83.44 196 LYS A N 1
ATOM 1519 C CA . LYS A 1 196 ? 18.270 -4.083 -0.677 1.00 83.44 196 LYS A CA 1
ATOM 1520 C C . LYS A 1 196 ? 17.037 -4.941 -0.989 1.00 83.44 196 LYS A C 1
ATOM 1522 O O . LYS A 1 196 ? 17.058 -5.651 -1.997 1.00 83.44 196 LYS A O 1
ATOM 1527 N N . LEU A 1 197 ? 15.950 -4.800 -0.218 1.00 87.06 197 LEU A N 1
ATOM 1528 C CA . LEU A 1 197 ? 14.684 -5.492 -0.480 1.00 87.06 197 LEU A CA 1
ATOM 1529 C C . LEU A 1 197 ? 14.112 -5.231 -1.882 1.00 87.06 197 LEU A C 1
ATOM 1531 O O . LEU A 1 197 ? 13.417 -6.097 -2.395 1.00 87.06 197 LEU A O 1
ATOM 1535 N N . PHE A 1 198 ? 14.442 -4.111 -2.545 1.00 86.75 198 PHE A N 1
ATOM 1536 C CA . PHE A 1 198 ? 14.004 -3.832 -3.925 1.00 86.75 198 PHE A CA 1
ATOM 1537 C C . PHE A 1 198 ? 14.640 -4.746 -4.978 1.00 86.75 198 PHE A C 1
ATOM 1539 O O . PHE A 1 198 ? 14.327 -4.638 -6.159 1.00 86.75 198 PHE A O 1
ATOM 1546 N N . SER A 1 199 ? 15.503 -5.676 -4.565 1.00 84.50 199 SER A N 1
ATOM 1547 C CA . SER A 1 199 ? 15.843 -6.840 -5.388 1.00 84.50 199 SER A CA 1
ATOM 1548 C C . SER A 1 199 ? 14.603 -7.704 -5.676 1.00 84.50 199 SER A C 1
ATOM 1550 O O . SER A 1 199 ? 14.541 -8.360 -6.714 1.00 84.50 199 SER A O 1
ATOM 1552 N N . ASN A 1 200 ? 13.596 -7.667 -4.796 1.00 86.69 200 ASN A N 1
ATOM 1553 C CA . ASN A 1 200 ? 12.275 -8.230 -5.033 1.00 86.69 200 ASN A CA 1
ATOM 1554 C C . ASN A 1 200 ? 11.367 -7.178 -5.712 1.00 86.69 200 ASN A C 1
ATOM 1556 O O . ASN A 1 200 ? 11.166 -6.094 -5.155 1.00 86.69 200 ASN A O 1
ATOM 1560 N N . PRO A 1 201 ? 10.764 -7.486 -6.876 1.00 84.56 201 PRO A N 1
ATOM 1561 C CA . PRO A 1 201 ? 9.891 -6.552 -7.590 1.00 84.56 201 PRO A CA 1
ATOM 1562 C C . PRO A 1 201 ? 8.648 -6.137 -6.777 1.00 84.56 201 PRO A C 1
ATOM 1564 O O . PRO A 1 201 ? 8.166 -5.013 -6.902 1.00 84.56 201 PRO A O 1
ATOM 1567 N N . MET A 1 202 ? 8.170 -6.995 -5.876 1.00 88.69 202 MET A N 1
ATOM 1568 C CA . MET A 1 202 ? 7.010 -6.742 -5.019 1.00 88.69 202 MET A CA 1
ATOM 1569 C C . MET A 1 202 ? 7.337 -5.954 -3.748 1.00 88.69 202 MET A C 1
ATOM 1571 O O . MET A 1 202 ? 6.433 -5.678 -2.963 1.00 88.69 202 MET A O 1
ATOM 1575 N N . ALA A 1 203 ? 8.594 -5.553 -3.531 1.00 91.31 203 ALA A N 1
ATOM 1576 C CA . ALA A 1 203 ? 9.047 -4.867 -2.317 1.00 91.31 203 ALA A CA 1
ATOM 1577 C C . ALA A 1 203 ? 8.142 -3.703 -1.880 1.00 91.31 203 ALA A C 1
ATOM 1579 O O . ALA A 1 203 ? 7.832 -3.562 -0.698 1.00 91.31 203 ALA A O 1
ATOM 1580 N N . ILE A 1 204 ? 7.676 -2.888 -2.832 1.00 93.25 204 ILE A N 1
ATOM 1581 C CA . ILE A 1 204 ? 6.795 -1.757 -2.524 1.00 93.25 204 ILE A CA 1
ATOM 1582 C C . ILE A 1 204 ? 5.416 -2.196 -2.017 1.00 93.25 204 ILE A C 1
ATOM 1584 O O . ILE A 1 204 ? 4.852 -1.528 -1.154 1.00 93.25 204 ILE A O 1
ATOM 1588 N N . LEU A 1 205 ? 4.894 -3.331 -2.498 1.00 94.81 205 LEU A N 1
ATOM 1589 C CA . LEU A 1 205 ? 3.652 -3.903 -1.987 1.00 94.81 205 LEU A CA 1
ATOM 1590 C C . LEU A 1 205 ? 3.849 -4.439 -0.569 1.00 94.81 205 LEU A C 1
ATOM 1592 O O . LEU A 1 205 ? 3.002 -4.182 0.276 1.00 94.81 205 LEU A O 1
ATOM 1596 N N . HIS A 1 206 ? 4.963 -5.121 -0.282 1.00 95.69 206 HIS A N 1
ATOM 1597 C CA . HIS A 1 206 ? 5.256 -5.601 1.075 1.00 95.69 206 HIS A CA 1
ATOM 1598 C C . HIS A 1 206 ? 5.375 -4.442 2.075 1.00 95.69 206 HIS A C 1
ATOM 1600 O O . HIS A 1 206 ? 4.820 -4.512 3.170 1.00 95.69 206 HIS A O 1
ATOM 1606 N N . LEU A 1 207 ? 6.016 -3.339 1.678 1.00 96.38 207 LEU A N 1
ATOM 1607 C CA . LEU A 1 207 ? 6.064 -2.115 2.481 1.00 96.38 207 LEU A CA 1
ATOM 1608 C C . LEU A 1 207 ? 4.676 -1.506 2.696 1.00 96.38 207 LEU A C 1
ATOM 1610 O O . LEU A 1 207 ? 4.340 -1.121 3.814 1.00 96.38 207 LEU A O 1
ATOM 1614 N N . HIS A 1 208 ? 3.857 -1.447 1.644 1.00 97.56 208 HIS A N 1
ATOM 1615 C CA . HIS A 1 208 ? 2.489 -0.934 1.727 1.00 97.56 208 HIS A CA 1
ATOM 1616 C C . HIS A 1 208 ? 1.589 -1.794 2.622 1.00 97.56 208 HIS A C 1
ATOM 1618 O O . HIS A 1 208 ? 0.878 -1.281 3.482 1.00 97.56 208 HIS A O 1
ATOM 1624 N N . LYS A 1 209 ? 1.679 -3.118 2.481 1.00 97.56 209 LYS A N 1
ATOM 1625 C CA . LYS A 1 209 ? 1.015 -4.115 3.328 1.00 97.56 209 LYS A CA 1
ATOM 1626 C C . LYS A 1 209 ? 1.402 -3.937 4.798 1.00 97.56 209 LYS A C 1
ATOM 1628 O O . LYS A 1 209 ? 0.519 -3.903 5.656 1.00 97.56 209 LYS A O 1
ATOM 1633 N N . ALA A 1 210 ? 2.696 -3.794 5.091 1.00 97.81 210 ALA A N 1
ATOM 1634 C CA . ALA A 1 210 ? 3.180 -3.543 6.446 1.00 97.81 210 ALA A CA 1
ATOM 1635 C C . ALA A 1 210 ? 2.629 -2.220 6.999 1.00 97.81 210 ALA A C 1
ATOM 1637 O O . ALA A 1 210 ? 2.108 -2.191 8.112 1.00 97.81 210 ALA A O 1
ATOM 1638 N N . ALA A 1 211 ? 2.648 -1.151 6.195 1.00 97.88 211 ALA A N 1
ATOM 1639 C CA . ALA A 1 211 ? 2.098 0.149 6.570 1.00 97.88 211 ALA A CA 1
ATOM 1640 C C . ALA A 1 211 ? 0.616 0.067 6.958 1.00 97.88 211 ALA A C 1
ATOM 1642 O O . ALA A 1 211 ? 0.215 0.587 7.998 1.00 97.88 211 ALA A O 1
ATOM 1643 N N . MET A 1 212 ? -0.180 -0.624 6.140 1.00 97.50 212 MET A N 1
ATOM 1644 C CA . MET A 1 212 ? -1.606 -0.842 6.380 1.00 97.50 212 MET A CA 1
ATOM 1645 C C . MET A 1 212 ? -1.856 -1.685 7.631 1.00 97.50 212 MET A C 1
ATOM 1647 O O . MET A 1 212 ? -2.733 -1.362 8.430 1.00 97.50 212 MET A O 1
ATOM 1651 N N . THR A 1 213 ? -1.050 -2.725 7.840 1.00 96.81 213 THR A N 1
ATOM 1652 C CA . THR A 1 213 ? -1.136 -3.582 9.030 1.00 96.81 213 THR A CA 1
ATOM 1653 C C . THR A 1 213 ? -0.838 -2.778 10.295 1.00 96.81 213 THR A C 1
ATOM 1655 O O . THR A 1 213 ? -1.634 -2.786 11.231 1.00 96.81 213 THR A O 1
ATOM 1658 N N . PHE A 1 214 ? 0.252 -2.006 10.316 1.00 95.88 214 PHE A N 1
ATOM 1659 C CA . PHE A 1 214 ? 0.572 -1.148 11.457 1.00 95.88 214 PHE A CA 1
ATOM 1660 C C . PHE A 1 214 ? -0.505 -0.099 11.708 1.00 95.88 214 PHE A C 1
ATOM 1662 O O . PHE A 1 214 ? -0.917 0.063 12.854 1.00 95.88 214 PHE A O 1
ATOM 1669 N N . ALA A 1 215 ? -1.012 0.561 10.663 1.00 94.25 215 ALA A N 1
ATOM 1670 C CA . ALA A 1 215 ? -2.068 1.559 10.805 1.00 94.25 215 ALA A CA 1
ATOM 1671 C C . ALA A 1 215 ? -3.313 0.965 11.477 1.00 94.25 215 ALA A C 1
ATOM 1673 O O . ALA A 1 215 ? -3.824 1.536 12.440 1.00 94.25 215 ALA A O 1
ATOM 1674 N N . LEU A 1 216 ? -3.742 -0.223 11.043 1.00 92.50 216 LEU A N 1
ATOM 1675 C CA . LEU A 1 216 ? -4.874 -0.935 11.628 1.00 92.50 216 LEU A CA 1
ATOM 1676 C C . LEU A 1 216 ? -4.644 -1.301 13.101 1.00 92.50 216 LEU A C 1
ATOM 1678 O O . LEU A 1 216 ? -5.534 -1.123 13.938 1.00 92.50 216 LEU A O 1
ATOM 1682 N N . ARG A 1 217 ? -3.455 -1.816 13.436 1.00 91.94 217 ARG A N 1
ATOM 1683 C CA . ARG A 1 217 ? -3.108 -2.234 14.805 1.00 91.94 217 ARG A CA 1
ATOM 1684 C C . ARG A 1 217 ? -2.998 -1.043 15.752 1.00 91.94 217 ARG A C 1
ATOM 1686 O O . ARG A 1 217 ? -3.539 -1.099 16.853 1.00 91.94 217 ARG A O 1
ATOM 1693 N N . ILE A 1 218 ? -2.356 0.036 15.309 1.00 91.00 218 ILE A N 1
ATOM 1694 C CA . ILE A 1 218 ? -2.239 1.297 16.052 1.00 91.00 218 ILE A CA 1
ATOM 1695 C C . ILE A 1 218 ? -3.626 1.912 16.263 1.00 91.00 218 ILE A C 1
ATOM 1697 O O . ILE A 1 218 ? -3.982 2.274 17.380 1.00 91.00 218 ILE A O 1
ATOM 1701 N N . TYR A 1 219 ? -4.457 1.963 15.220 1.00 88.94 219 TYR A N 1
ATOM 1702 C CA . TYR A 1 219 ? -5.825 2.464 15.340 1.00 88.94 219 TYR A CA 1
ATOM 1703 C C . TYR A 1 219 ? -6.648 1.660 16.355 1.00 88.94 219 TYR A C 1
ATOM 1705 O O . TYR A 1 219 ? -7.305 2.225 17.229 1.00 88.94 219 TYR A O 1
ATOM 1713 N N . SER A 1 220 ? -6.560 0.330 16.281 1.00 86.62 220 SER A N 1
ATOM 1714 C CA . SER A 1 220 ? -7.292 -0.581 17.167 1.00 86.62 220 SER A CA 1
ATOM 1715 C C . SER A 1 220 ? -6.838 -0.508 18.630 1.00 86.62 220 SER A C 1
ATOM 1717 O O . SER A 1 220 ? -7.595 -0.900 19.524 1.00 86.62 220 SER A O 1
ATOM 1719 N N . SER A 1 221 ? -5.613 -0.043 18.890 1.00 84.75 221 SER A N 1
ATOM 1720 C CA . SER A 1 221 ? -5.064 0.074 20.242 1.00 84.75 221 SER A CA 1
ATOM 1721 C C . SER A 1 221 ? -5.380 1.413 20.906 1.00 84.75 221 SER A C 1
ATOM 1723 O O . SER A 1 221 ? -5.551 1.452 22.122 1.00 84.75 221 SER A O 1
ATOM 1725 N N . GLU A 1 222 ? -5.516 2.496 20.135 1.00 81.19 222 GLU A N 1
ATOM 1726 C CA . GLU A 1 222 ? -5.584 3.856 20.684 1.00 81.19 222 GLU A CA 1
ATOM 1727 C C . GLU A 1 222 ? -6.992 4.385 21.012 1.00 81.19 222 GLU A C 1
ATOM 1729 O O . GLU A 1 222 ? -7.096 5.515 21.483 1.00 81.19 222 GLU A O 1
ATOM 1734 N N . LYS A 1 223 ? -8.077 3.616 20.806 1.00 63.91 223 LYS A N 1
ATOM 1735 C CA . LYS A 1 223 ? -9.477 4.012 21.128 1.00 63.91 223 LYS A CA 1
ATOM 1736 C C . LYS A 1 223 ? -9.821 5.474 20.746 1.00 63.91 223 LYS A C 1
ATOM 1738 O O . LYS A 1 223 ? -10.570 6.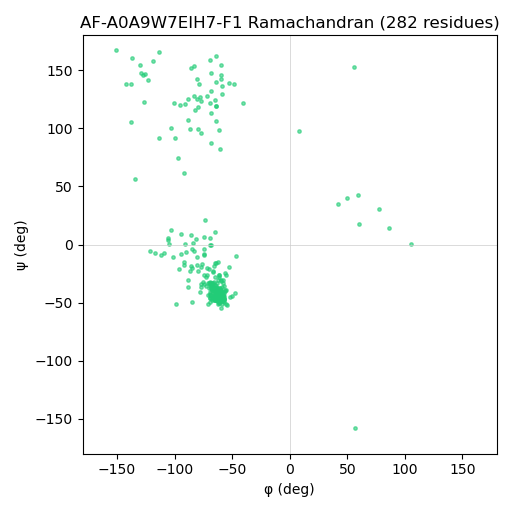150 21.453 1.00 63.91 223 LYS A O 1
ATOM 1743 N N . ARG A 1 224 ? -9.277 6.007 19.645 1.00 61.09 224 ARG A N 1
ATOM 1744 C CA . ARG A 1 224 ? -9.533 7.404 19.261 1.00 61.09 224 ARG A CA 1
ATOM 1745 C C . ARG A 1 224 ? -10.887 7.526 18.567 1.00 61.09 224 ARG A C 1
ATOM 1747 O O . ARG A 1 224 ? -11.138 6.875 17.559 1.00 61.09 224 ARG A O 1
ATOM 1754 N N . SER A 1 225 ? -11.730 8.413 19.093 1.00 53.59 225 SER A N 1
ATOM 1755 C CA . SER A 1 225 ? -13.045 8.775 18.543 1.00 53.59 225 SER A CA 1
ATOM 1756 C C . SER A 1 225 ? -12.975 9.669 17.300 1.00 53.59 225 SER A C 1
ATOM 1758 O O . SER A 1 225 ? -13.990 9.900 16.648 1.00 53.59 225 SER A O 1
ATOM 1760 N N . LEU A 1 226 ? -11.792 10.179 16.948 1.00 55.00 226 LEU A N 1
ATOM 1761 C CA . LEU A 1 226 ? -11.610 11.067 15.806 1.00 55.00 226 LEU A CA 1
ATOM 1762 C C . LEU A 1 226 ? -11.084 10.272 14.614 1.00 55.00 226 LEU A C 1
ATOM 1764 O O . LEU A 1 226 ? -9.883 10.151 14.400 1.00 55.00 226 LEU A O 1
ATOM 1768 N N . LEU A 1 227 ? -12.033 9.790 13.813 1.00 55.16 227 LEU A N 1
ATOM 1769 C CA . LEU A 1 227 ? -11.892 9.204 12.471 1.00 55.16 227 LEU A CA 1
ATOM 1770 C C . LEU A 1 227 ? -10.991 10.004 11.497 1.00 55.16 227 LEU A C 1
ATOM 1772 O O . LEU A 1 227 ? -10.673 9.515 10.418 1.00 55.16 227 LEU A O 1
ATOM 1776 N N . PHE A 1 228 ? -10.596 11.228 11.859 1.00 59.41 228 PHE A N 1
ATOM 1777 C CA . PHE A 1 228 ? -10.000 12.216 10.962 1.00 59.41 228 PHE A CA 1
ATOM 1778 C C . PHE A 1 228 ? -8.563 12.620 11.309 1.00 59.41 228 PHE A C 1
ATOM 1780 O O . PHE A 1 228 ? -7.940 13.314 10.510 1.00 59.41 228 PHE A O 1
ATOM 1787 N N . ASP A 1 229 ? -8.010 12.192 12.449 1.00 73.31 229 ASP A N 1
ATOM 1788 C CA . ASP A 1 229 ? -6.629 12.532 12.817 1.00 73.31 229 ASP A CA 1
ATOM 1789 C C . ASP A 1 229 ? -5.659 11.404 12.432 1.00 73.31 229 ASP A C 1
ATOM 1791 O O . ASP A 1 229 ? -5.209 10.608 13.259 1.00 73.31 229 ASP A O 1
ATOM 1795 N N . PHE A 1 230 ? -5.391 11.299 11.126 1.00 82.31 230 PHE A N 1
ATOM 1796 C CA . PHE A 1 230 ? -4.492 10.289 10.557 1.00 82.31 230 PHE A CA 1
ATOM 1797 C C . PHE A 1 230 ? -3.017 10.555 10.866 1.00 82.31 230 PHE A C 1
ATOM 1799 O O . PHE A 1 230 ? -2.219 9.621 10.886 1.00 82.31 230 PHE A O 1
ATOM 1806 N N . GLU A 1 231 ? -2.625 11.807 11.087 1.00 87.25 231 GLU A N 1
ATOM 1807 C CA . GLU A 1 231 ? -1.215 12.198 11.140 1.00 87.25 231 GLU A CA 1
ATOM 1808 C C . GLU A 1 231 ? -0.422 11.493 12.261 1.00 87.25 231 GLU A C 1
ATOM 1810 O O . GLU A 1 231 ? 0.638 10.934 11.958 1.00 87.25 231 GLU A O 1
ATOM 1815 N N . PRO A 1 232 ? -0.926 11.380 13.508 1.00 88.75 232 PRO A N 1
ATOM 1816 C CA . PRO A 1 232 ? -0.244 10.634 14.566 1.00 88.75 232 PRO A CA 1
ATOM 1817 C C . PRO A 1 232 ? -0.102 9.140 14.259 1.00 88.75 232 PRO A C 1
ATOM 1819 O O . PRO A 1 232 ? 0.929 8.541 14.567 1.00 88.75 232 PRO A O 1
ATOM 1822 N N . ILE A 1 233 ? -1.117 8.538 13.631 1.00 90.19 233 ILE A N 1
ATOM 1823 C CA . ILE A 1 233 ? -1.079 7.127 13.222 1.00 90.19 233 ILE A CA 1
ATOM 1824 C C . ILE A 1 233 ? -0.001 6.949 12.155 1.00 90.19 233 ILE A C 1
ATOM 1826 O O . ILE A 1 233 ? 0.848 6.070 12.273 1.00 90.19 233 ILE A O 1
ATOM 1830 N N . LEU A 1 234 ? 0.015 7.816 11.141 1.00 92.06 234 LEU A N 1
ATOM 1831 C CA . LEU A 1 234 ? 0.986 7.760 10.051 1.00 92.06 234 LEU A CA 1
ATOM 1832 C C . LEU A 1 234 ? 2.417 8.008 10.528 1.00 92.06 234 LEU A C 1
ATOM 1834 O O . LEU A 1 234 ? 3.340 7.399 9.993 1.00 92.06 234 LEU A O 1
ATOM 1838 N N . LEU A 1 235 ? 2.625 8.870 11.526 1.00 92.44 235 LEU A N 1
ATOM 1839 C CA . LEU A 1 235 ? 3.943 9.066 12.126 1.00 92.44 235 LEU A CA 1
ATOM 1840 C C . LEU A 1 235 ? 4.455 7.763 12.752 1.00 92.44 235 LEU A C 1
ATOM 1842 O O . LEU A 1 235 ? 5.555 7.326 12.423 1.00 92.44 235 LEU A O 1
ATOM 1846 N N . LYS A 1 236 ? 3.626 7.094 13.559 1.00 92.88 236 LYS A N 1
ATOM 1847 C CA . LYS A 1 236 ? 3.966 5.797 14.165 1.00 92.88 236 LYS A CA 1
ATOM 1848 C C . LYS A 1 236 ? 4.170 4.699 13.125 1.00 92.88 236 LYS A C 1
ATOM 1850 O O . LYS A 1 236 ? 5.101 3.912 13.251 1.00 92.88 236 LYS A O 1
ATOM 1855 N N . VAL A 1 237 ? 3.352 4.678 12.072 1.00 95.00 237 VAL A N 1
ATOM 1856 C CA . VAL A 1 237 ? 3.521 3.769 10.928 1.00 95.00 237 VAL A CA 1
ATOM 1857 C C . VAL A 1 237 ? 4.879 3.987 10.261 1.00 95.00 237 VAL A C 1
ATOM 1859 O O . VAL A 1 237 ? 5.585 3.018 9.999 1.00 95.00 237 VAL A O 1
ATOM 1862 N N . LYS A 1 238 ? 5.279 5.242 10.007 1.00 95.00 238 LYS A N 1
ATOM 1863 C CA . LYS A 1 238 ? 6.592 5.556 9.421 1.00 95.00 238 LYS A CA 1
ATOM 1864 C C . LYS A 1 238 ? 7.733 5.066 10.306 1.00 95.00 238 LYS A C 1
ATOM 1866 O O . LYS A 1 238 ? 8.642 4.427 9.784 1.00 95.00 238 LYS A O 1
ATOM 1871 N N . THR A 1 239 ? 7.665 5.329 11.610 1.00 94.12 239 THR A N 1
ATOM 1872 C CA . THR A 1 239 ? 8.664 4.856 12.577 1.00 94.12 239 THR A CA 1
ATOM 1873 C C . THR A 1 239 ? 8.763 3.331 12.563 1.00 94.12 239 THR A C 1
ATOM 1875 O O . THR A 1 239 ? 9.837 2.802 12.309 1.00 94.12 239 THR A O 1
ATOM 1878 N N . ALA A 1 240 ? 7.635 2.624 12.680 1.00 94.88 240 ALA A N 1
ATOM 1879 C CA . ALA A 1 240 ? 7.598 1.161 12.650 1.00 94.88 240 ALA A CA 1
ATOM 1880 C C . ALA A 1 240 ? 8.182 0.571 11.352 1.00 94.88 240 ALA A C 1
ATOM 1882 O O . ALA A 1 240 ? 8.913 -0.419 11.385 1.00 94.88 240 ALA A O 1
ATOM 1883 N N . ILE A 1 241 ? 7.896 1.179 10.194 1.00 95.25 241 ILE A N 1
ATOM 1884 C CA . ILE A 1 241 ? 8.469 0.745 8.910 1.00 95.25 241 ILE A CA 1
ATOM 1885 C C . ILE A 1 241 ? 9.981 0.964 8.880 1.00 95.25 241 ILE A C 1
ATOM 1887 O O . ILE A 1 241 ? 10.698 0.081 8.416 1.00 95.25 241 ILE A O 1
ATOM 1891 N N . ILE A 1 242 ? 10.469 2.118 9.342 1.00 92.69 242 ILE A N 1
ATOM 1892 C CA . ILE A 1 242 ? 11.906 2.416 9.410 1.00 92.69 242 ILE A CA 1
ATOM 1893 C C . ILE A 1 242 ? 12.608 1.391 10.299 1.00 92.69 242 ILE A C 1
ATOM 1895 O O . ILE A 1 242 ? 13.565 0.769 9.844 1.00 92.69 242 ILE A O 1
ATOM 1899 N N . ASP A 1 243 ? 12.081 1.134 11.495 1.00 92.19 243 ASP A N 1
ATOM 1900 C CA . ASP A 1 243 ? 12.639 0.156 12.435 1.00 92.19 243 ASP A CA 1
ATOM 1901 C C . ASP A 1 243 ? 12.675 -1.256 11.821 1.00 92.19 243 ASP A C 1
ATOM 1903 O O . ASP A 1 243 ? 13.664 -1.989 11.936 1.00 92.19 243 ASP A O 1
ATOM 1907 N N . CYS A 1 244 ? 11.623 -1.634 11.085 1.00 93.56 244 CYS A N 1
ATOM 1908 C CA . CYS A 1 244 ? 11.593 -2.897 10.350 1.00 93.56 244 CYS A CA 1
ATOM 1909 C C . CYS A 1 244 ? 12.602 -2.922 9.197 1.00 93.56 244 CYS A C 1
ATOM 1911 O O . CYS A 1 244 ? 13.185 -3.966 8.930 1.00 93.56 244 CYS A O 1
ATOM 1913 N N . LEU A 1 245 ? 12.841 -1.803 8.514 1.00 90.31 245 LEU A N 1
ATOM 1914 C CA . LEU A 1 245 ? 13.798 -1.705 7.411 1.00 90.31 245 LEU A CA 1
ATOM 1915 C C . LEU A 1 245 ? 15.263 -1.751 7.875 1.00 90.31 245 LEU A C 1
ATOM 1917 O O . LEU A 1 245 ? 16.133 -2.180 7.108 1.00 90.31 245 LEU A O 1
ATOM 1921 N N . GLU A 1 246 ? 15.561 -1.318 9.101 1.00 86.56 246 GLU A N 1
ATOM 1922 C CA . GLU A 1 246 ? 16.929 -1.177 9.604 1.00 86.56 246 GLU A CA 1
ATOM 1923 C C . GLU A 1 246 ? 17.701 -2.505 9.653 1.00 86.56 246 GLU A C 1
ATOM 1925 O O . GLU A 1 246 ? 17.633 -3.285 10.597 1.00 86.56 246 GLU A O 1
ATOM 1930 N N . GLY A 1 247 ? 18.530 -2.759 8.642 1.00 79.56 247 GLY A N 1
ATOM 1931 C CA . GLY A 1 247 ? 19.327 -3.986 8.566 1.00 79.56 247 GLY A CA 1
ATOM 1932 C C . GLY A 1 247 ? 18.605 -5.166 7.919 1.00 79.56 247 GLY A C 1
ATOM 1933 O O . GLY A 1 247 ? 19.115 -6.280 8.012 1.00 79.56 247 GLY A O 1
ATOM 1934 N N . CYS A 1 248 ? 17.482 -4.930 7.237 1.00 86.44 248 CYS A N 1
ATOM 1935 C CA . CYS A 1 248 ? 16.918 -5.901 6.305 1.00 86.44 248 CYS A CA 1
ATOM 1936 C C . CYS A 1 248 ? 17.663 -5.886 4.973 1.00 86.44 248 CYS A C 1
ATOM 1938 O O . CYS A 1 248 ? 18.002 -4.831 4.426 1.00 86.44 248 CYS A O 1
ATOM 1940 N N . ASP A 1 249 ? 17.902 -7.075 4.432 1.00 86.62 249 ASP A N 1
ATOM 1941 C CA . ASP A 1 249 ? 18.529 -7.272 3.127 1.00 86.62 249 ASP A CA 1
ATOM 1942 C C . ASP A 1 249 ? 17.578 -7.858 2.076 1.00 86.62 249 ASP A C 1
ATOM 1944 O O . ASP A 1 249 ? 17.908 -7.874 0.890 1.00 86.62 249 ASP A O 1
ATOM 1948 N N . SER A 1 250 ? 16.392 -8.280 2.502 1.00 90.88 250 SER A N 1
ATOM 1949 C CA . SER A 1 250 ? 15.448 -9.085 1.736 1.00 90.88 250 SER A CA 1
ATOM 1950 C C . SER A 1 250 ? 14.011 -8.783 2.172 1.00 90.88 250 SER A C 1
ATOM 1952 O O . SER A 1 250 ? 13.783 -8.090 3.166 1.00 90.88 250 SER A O 1
ATOM 1954 N N . VAL A 1 251 ? 13.028 -9.250 1.400 1.00 92.88 251 VAL A N 1
ATOM 1955 C CA . VAL A 1 251 ? 11.610 -9.088 1.763 1.00 92.88 251 VAL A CA 1
ATOM 1956 C C . VAL A 1 251 ? 11.254 -10.018 2.917 1.00 92.88 251 VAL A C 1
ATOM 1958 O O . VAL A 1 251 ? 10.508 -9.628 3.802 1.00 92.88 251 VAL A O 1
ATOM 1961 N N . GLU A 1 252 ? 11.841 -11.207 2.942 1.00 94.75 252 GLU A N 1
ATOM 1962 C CA . GLU A 1 252 ? 11.623 -12.242 3.943 1.00 94.75 252 GLU A CA 1
ATOM 1963 C C . GLU A 1 252 ? 12.050 -11.746 5.330 1.00 94.75 252 GLU A C 1
ATOM 1965 O O . GLU A 1 252 ? 11.243 -11.736 6.258 1.00 94.75 252 GLU A O 1
ATOM 1970 N N . THR A 1 253 ? 13.273 -11.212 5.451 1.00 94.88 253 THR A N 1
ATOM 1971 C CA . THR A 1 253 ? 13.753 -10.623 6.716 1.00 94.88 253 THR A CA 1
ATOM 1972 C C . THR A 1 253 ? 12.928 -9.413 7.150 1.00 94.88 253 THR A C 1
ATOM 1974 O O . THR A 1 253 ? 12.720 -9.198 8.345 1.00 94.88 253 THR A O 1
ATOM 1977 N N . PHE A 1 254 ? 12.422 -8.630 6.194 1.00 95.88 254 PHE A N 1
ATOM 1978 C CA . PHE A 1 254 ? 11.523 -7.518 6.480 1.00 95.88 254 PHE A CA 1
ATOM 1979 C C . PHE A 1 254 ? 10.170 -8.005 7.018 1.00 95.88 254 PHE A C 1
ATOM 1981 O O . PHE A 1 254 ? 9.714 -7.508 8.045 1.00 95.88 254 PHE A O 1
ATOM 1988 N N . GLU A 1 255 ? 9.541 -8.994 6.379 1.00 96.00 255 GLU A N 1
ATOM 1989 C CA . GLU A 1 255 ? 8.254 -9.543 6.821 1.00 96.00 255 GLU A CA 1
ATOM 1990 C C . GLU A 1 255 ? 8.346 -10.240 8.184 1.00 96.00 255 GLU A C 1
ATOM 1992 O O . GLU A 1 255 ? 7.444 -10.079 9.007 1.00 96.00 255 GLU A O 1
ATOM 1997 N N . GLU A 1 256 ? 9.445 -10.945 8.468 1.00 95.38 256 GLU A N 1
ATOM 1998 C CA . GLU A 1 256 ? 9.706 -11.520 9.794 1.00 95.38 256 GLU A CA 1
ATOM 1999 C C . GLU A 1 256 ? 9.699 -10.440 10.883 1.00 95.38 256 GLU A C 1
ATOM 2001 O O . GLU A 1 256 ? 9.041 -10.585 11.917 1.00 95.38 256 GLU A O 1
ATOM 2006 N N . ARG A 1 257 ? 10.379 -9.315 10.639 1.00 95.75 257 ARG A N 1
ATOM 2007 C CA . ARG A 1 257 ? 10.410 -8.190 11.582 1.00 95.75 257 ARG A CA 1
ATOM 2008 C C . ARG A 1 257 ? 9.066 -7.499 11.727 1.00 95.75 257 ARG A C 1
ATOM 2010 O O . ARG A 1 257 ? 8.693 -7.161 12.848 1.00 95.75 257 ARG A O 1
ATOM 2017 N N . VAL A 1 258 ? 8.328 -7.338 10.630 1.00 96.31 258 VAL A N 1
ATOM 2018 C CA . VAL A 1 258 ? 6.954 -6.822 10.673 1.00 96.31 258 VAL A CA 1
ATOM 2019 C C . VAL A 1 258 ? 6.094 -7.698 11.584 1.00 96.31 258 VAL A C 1
ATOM 2021 O O . VAL A 1 258 ? 5.402 -7.164 12.447 1.00 96.31 258 VAL A O 1
ATOM 2024 N N . GLY A 1 259 ? 6.199 -9.027 11.471 1.00 94.81 259 GLY A N 1
ATOM 2025 C CA . GLY A 1 259 ? 5.483 -9.963 12.340 1.00 94.81 259 GLY A CA 1
ATOM 2026 C C . GLY A 1 259 ? 5.869 -9.842 13.819 1.00 94.81 259 GLY A C 1
ATOM 2027 O O . GLY A 1 259 ? 4.999 -9.844 14.691 1.00 94.81 259 GLY A O 1
ATOM 2028 N N . LEU A 1 260 ? 7.162 -9.681 14.126 1.00 93.94 260 LEU A N 1
ATOM 2029 C CA . LEU A 1 260 ? 7.627 -9.447 15.500 1.00 93.94 260 LEU A CA 1
ATOM 2030 C C . LEU A 1 260 ? 7.049 -8.153 16.086 1.00 93.94 260 LEU A C 1
ATOM 2032 O O . LEU A 1 260 ? 6.547 -8.155 17.213 1.00 93.94 260 LEU A O 1
ATOM 2036 N N . HIS A 1 261 ? 7.080 -7.072 15.310 1.00 93.00 261 HIS A N 1
ATOM 2037 C CA . HIS A 1 261 ? 6.596 -5.764 15.738 1.00 93.00 261 HIS A CA 1
ATOM 2038 C C . HIS A 1 261 ? 5.065 -5.741 15.880 1.00 93.00 261 HIS A C 1
ATOM 2040 O O . HIS A 1 261 ? 4.525 -5.194 16.841 1.00 93.00 261 HIS A O 1
ATOM 2046 N N . GLU A 1 262 ? 4.343 -6.423 14.985 1.00 92.06 262 GLU A N 1
ATOM 2047 C CA . GLU A 1 262 ? 2.898 -6.626 15.103 1.00 92.06 262 GLU A CA 1
ATOM 2048 C C . GLU A 1 262 ? 2.539 -7.370 16.398 1.00 92.06 262 GLU A C 1
ATOM 2050 O O . GLU A 1 262 ? 1.655 -6.933 17.140 1.00 92.06 262 GLU A O 1
ATOM 2055 N N . MET A 1 263 ? 3.248 -8.458 16.721 1.00 90.44 263 MET A N 1
ATOM 2056 C CA . MET A 1 263 ? 3.026 -9.190 17.971 1.00 90.44 263 MET A CA 1
ATOM 2057 C C . MET A 1 263 ? 3.272 -8.322 19.209 1.00 90.44 263 MET A C 1
ATOM 2059 O O . MET A 1 263 ? 2.550 -8.447 20.200 1.00 90.44 263 MET A O 1
ATOM 2063 N N . GLU A 1 264 ? 4.277 -7.450 19.179 1.00 90.25 264 GLU A N 1
ATOM 2064 C CA . GLU A 1 264 ? 4.567 -6.516 20.268 1.00 90.25 264 GLU A CA 1
ATOM 2065 C C . GLU A 1 264 ? 3.442 -5.488 20.460 1.00 90.25 264 GLU A C 1
ATOM 2067 O O . GLU A 1 264 ? 2.983 -5.271 21.589 1.00 90.25 264 GLU A O 1
ATOM 2072 N N . LEU A 1 265 ? 2.919 -4.926 19.366 1.00 86.00 265 LEU A N 1
ATOM 2073 C CA . LEU A 1 265 ? 1.762 -4.027 19.397 1.00 86.00 265 LEU A CA 1
ATOM 2074 C C . LEU A 1 265 ? 0.517 -4.728 19.958 1.00 86.00 265 LEU A C 1
ATOM 2076 O O . LEU A 1 265 ? -0.185 -4.164 20.803 1.00 86.00 265 LEU A O 1
ATOM 2080 N N . ILE A 1 266 ? 0.259 -5.975 19.550 1.00 86.81 266 ILE A N 1
ATOM 2081 C CA . ILE A 1 266 ? -0.866 -6.777 20.056 1.00 86.81 266 ILE A CA 1
ATOM 2082 C C . ILE A 1 266 ? -0.719 -7.030 21.561 1.00 86.81 266 ILE A C 1
ATOM 2084 O O . ILE A 1 266 ? -1.669 -6.807 22.315 1.00 86.81 266 ILE A O 1
ATOM 2088 N N . LYS A 1 267 ? 0.468 -7.446 22.021 1.00 88.31 267 LYS A N 1
ATOM 2089 C CA . LYS A 1 267 ? 0.746 -7.685 23.449 1.00 88.31 267 LYS A CA 1
ATOM 2090 C C . LYS A 1 267 ? 0.539 -6.424 24.279 1.00 88.31 267 LYS A C 1
ATOM 2092 O O . LYS A 1 267 ? -0.140 -6.472 25.303 1.00 88.31 267 LYS A O 1
ATOM 2097 N N . THR A 1 268 ? 1.075 -5.297 23.818 1.00 84.62 268 THR A N 1
ATOM 2098 C CA . THR A 1 268 ? 0.937 -4.000 24.494 1.00 84.62 268 THR A CA 1
ATOM 2099 C C . THR A 1 268 ? -0.531 -3.585 24.586 1.00 84.62 268 THR A C 1
ATOM 2101 O O . THR A 1 268 ? -1.004 -3.178 25.646 1.00 84.62 268 THR A O 1
ATOM 2104 N N . THR A 1 269 ? -1.293 -3.787 23.509 1.00 83.12 269 THR A N 1
ATOM 2105 C CA . THR A 1 269 ? -2.736 -3.511 23.472 1.00 83.12 269 THR A CA 1
ATOM 2106 C C . THR A 1 269 ? -3.514 -4.387 24.455 1.00 83.12 269 THR A C 1
ATOM 2108 O O . THR A 1 269 ? -4.370 -3.888 25.186 1.00 83.12 269 THR A O 1
ATOM 2111 N N . ALA A 1 270 ? -3.222 -5.690 24.502 1.00 84.62 270 ALA A N 1
ATOM 2112 C CA . ALA A 1 270 ? -3.871 -6.618 25.425 1.00 84.62 270 ALA A CA 1
ATOM 2113 C C . ALA A 1 270 ? -3.568 -6.268 26.891 1.00 84.62 270 ALA A C 1
ATOM 2115 O O . ALA A 1 270 ? -4.472 -6.260 27.726 1.00 84.62 270 ALA A O 1
ATOM 2116 N N . LEU A 1 271 ? -2.315 -5.915 27.195 1.00 85.06 271 LEU A N 1
ATOM 2117 C CA . LEU A 1 271 ? -1.899 -5.482 28.530 1.00 85.06 271 LEU A CA 1
ATOM 2118 C C . LEU A 1 271 ? -2.604 -4.195 28.967 1.00 85.06 271 LEU A C 1
ATOM 2120 O O . LEU A 1 271 ? -3.048 -4.114 30.110 1.00 85.06 271 LEU A O 1
ATOM 2124 N N . ASN A 1 272 ? -2.744 -3.213 28.075 1.00 81.69 272 ASN A N 1
ATOM 2125 C CA . ASN A 1 272 ? -3.445 -1.967 28.390 1.00 81.69 272 ASN A CA 1
ATOM 2126 C C . ASN A 1 272 ? -4.932 -2.217 28.676 1.00 81.69 272 ASN A C 1
ATOM 2128 O O . ASN A 1 272 ? -5.439 -1.748 29.691 1.00 81.69 272 ASN A O 1
ATOM 2132 N N . LYS A 1 273 ? -5.603 -3.054 27.872 1.00 81.94 273 LYS A N 1
ATOM 2133 C CA . LYS A 1 273 ? -7.002 -3.449 28.120 1.00 81.94 273 LYS A CA 1
ATOM 2134 C C . LYS A 1 273 ? -7.189 -4.160 29.467 1.00 81.94 273 LYS A C 1
ATOM 2136 O O . LYS A 1 273 ? -8.173 -3.907 30.153 1.00 81.94 273 LYS A O 1
ATOM 2141 N N . LEU A 1 274 ? -6.243 -5.018 29.859 1.00 83.25 274 LEU A N 1
ATOM 2142 C CA . LEU A 1 274 ? -6.263 -5.705 31.159 1.00 83.25 274 LEU A CA 1
ATOM 2143 C C . LEU A 1 274 ? -6.045 -4.757 32.346 1.00 83.25 274 LEU A C 1
ATOM 2145 O O . LEU A 1 274 ? -6.565 -5.009 33.431 1.00 83.25 274 LEU A O 1
ATOM 2149 N N . LYS A 1 275 ? -5.248 -3.697 32.176 1.00 82.94 275 LYS A N 1
ATOM 2150 C CA . LYS A 1 275 ? -5.068 -2.671 33.214 1.00 82.94 275 LYS A CA 1
ATOM 2151 C C . LYS A 1 275 ? -6.344 -1.851 33.391 1.00 82.94 275 LYS A C 1
ATOM 2153 O O . LYS A 1 275 ? -6.808 -1.708 34.514 1.00 82.94 275 LYS A O 1
ATOM 2158 N N . GLU A 1 276 ? -6.950 -1.421 32.286 1.00 80.94 276 GLU A N 1
ATOM 2159 C CA . GLU A 1 276 ? -8.206 -0.662 32.299 1.00 80.94 276 GLU A CA 1
ATOM 2160 C C . GLU A 1 276 ? -9.358 -1.443 32.949 1.00 80.94 276 GLU A C 1
ATOM 2162 O O . GLU A 1 276 ? -10.125 -0.867 33.716 1.00 80.94 276 GLU A O 1
ATOM 2167 N N . SER A 1 277 ? -9.476 -2.756 32.699 1.00 78.19 277 SER A N 1
ATOM 2168 C CA . SER A 1 277 ? -10.530 -3.565 33.330 1.00 78.19 277 SER A CA 1
ATOM 2169 C C . SER A 1 277 ? -10.347 -3.677 34.846 1.00 78.19 277 SER A C 1
ATOM 2171 O O . SER A 1 277 ? -11.315 -3.604 35.591 1.00 78.19 277 SER A O 1
ATOM 2173 N N . LYS A 1 278 ? -9.099 -3.804 35.318 1.00 77.25 278 LYS A N 1
ATOM 2174 C CA . LYS A 1 278 ? -8.790 -3.892 36.753 1.00 77.25 278 LYS A CA 1
ATOM 2175 C C . LYS A 1 278 ? -8.992 -2.571 37.494 1.00 77.25 278 LYS A C 1
ATOM 2177 O O . LYS A 1 278 ? -9.349 -2.593 38.665 1.00 77.25 278 LYS A O 1
ATOM 2182 N N . GLU A 1 279 ? -8.751 -1.440 36.837 1.00 73.44 279 GLU A N 1
ATOM 2183 C CA . GLU A 1 279 ? -9.011 -0.117 37.417 1.00 73.44 279 GLU A CA 1
ATOM 2184 C C . GLU A 1 279 ? -10.510 0.215 37.439 1.00 73.44 279 GLU A C 1
ATOM 2186 O O . GLU A 1 279 ? -10.970 0.849 38.383 1.00 73.44 279 GLU A O 1
ATOM 2191 N N . GLY A 1 280 ? -11.286 -0.261 36.458 1.00 61.00 280 GLY A N 1
ATOM 2192 C CA . GLY A 1 280 ? -12.747 -0.123 36.447 1.00 61.00 280 GLY A CA 1
ATOM 2193 C C . GLY A 1 280 ? -13.448 -0.898 37.568 1.00 61.00 280 GLY A C 1
ATOM 2194 O O . GLY A 1 280 ? -14.387 -0.379 38.167 1.00 61.00 280 GLY A O 1
ATOM 2195 N N . ASP A 1 281 ? -12.952 -2.092 37.906 1.00 55.47 281 ASP A N 1
ATOM 2196 C CA . ASP A 1 281 ? -13.503 -2.925 38.987 1.00 55.47 281 ASP A CA 1
ATOM 2197 C C . ASP A 1 281 ? -13.111 -2.433 40.396 1.00 55.47 281 ASP A C 1
ATOM 2199 O O . ASP A 1 281 ? -13.739 -2.810 41.380 1.00 55.47 281 ASP A O 1
ATOM 2203 N N . ALA A 1 282 ? -12.088 -1.578 40.518 1.00 54.16 282 ALA A N 1
ATOM 2204 C CA . ALA A 1 282 ? -11.637 -1.021 41.798 1.00 54.16 282 ALA A CA 1
ATOM 2205 C C . ALA A 1 282 ? -12.423 0.232 42.246 1.00 54.16 282 ALA A C 1
ATOM 2207 O O . ALA A 1 282 ? -12.154 0.766 43.322 1.00 54.16 282 ALA A O 1
ATOM 2208 N N . ILE A 1 283 ? -13.358 0.720 41.421 1.00 49.94 283 ILE A N 1
ATOM 2209 C CA . ILE A 1 283 ? -14.155 1.937 41.668 1.00 49.94 283 ILE A CA 1
ATOM 2210 C C . ILE A 1 283 ? -15.616 1.596 42.055 1.00 49.94 283 ILE A C 1
ATOM 2212 O O . ILE A 1 283 ? -16.430 2.499 42.247 1.00 49.94 283 ILE A O 1
ATOM 2216 N N . VAL A 1 284 ? -15.954 0.310 42.228 1.00 44.91 284 VAL A N 1
ATOM 2217 C CA . VAL A 1 284 ? -17.282 -0.150 42.690 1.00 44.91 284 VAL A CA 1
ATOM 2218 C C . VAL A 1 284 ? -17.256 -0.550 44.160 1.00 44.91 284 VAL A C 1
ATOM 2220 O O . VAL A 1 284 ? -16.365 -1.339 44.545 1.00 44.91 284 VAL A O 1
#

Radius of gyration: 20.47 Å; Cα contacts (8 Å, |Δi|>4): 325; chains: 1; bounding box: 50×39×71 Å

Mean predicted aligned error: 10.05 Å

Solvent-accessible surface area (backbone atoms only — not comparable to full-atom values): 16067 Å² total; per-residue (Å²): 138,87,78,76,76,63,63,64,59,54,52,53,51,51,51,53,52,52,49,54,55,50,59,70,68,68,67,76,70,47,83,68,52,72,49,40,46,51,50,54,51,48,51,31,49,29,43,70,36,74,62,44,86,84,39,69,50,73,42,78,55,80,72,43,74,50,51,54,56,55,65,71,42,92,70,43,62,62,87,58,57,98,83,54,63,50,50,36,38,40,42,64,60,50,48,52,50,36,55,50,34,49,33,66,66,65,73,50,73,90,83,62,84,56,46,40,36,77,58,34,28,33,94,38,84,66,56,62,74,70,33,72,78,15,10,40,37,19,54,48,52,45,36,49,41,41,68,77,39,38,66,59,53,60,52,33,63,76,46,89,56,38,46,48,48,49,38,28,52,33,40,39,44,51,33,57,78,66,62,46,66,89,68,71,75,84,59,72,82,49,85,67,59,51,66,52,25,46,78,42,84,59,35,67,54,56,53,40,52,50,32,49,50,44,38,53,53,53,54,73,56,62,78,67,88,61,88,75,69,56,64,69,49,50,52,53,26,45,48,52,51,46,64,33,49,68,87,36,64,37,57,68,57,27,51,54,39,46,52,54,53,49,52,51,54,51,50,53,39,54,52,52,54,55,50,54,54,56,56,60,64,71,77,112

Sequence (284 aa):
MNVLGGFHASAQFLFDILGLV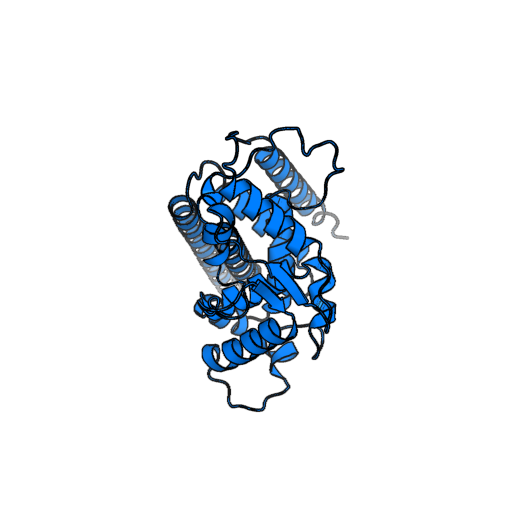KGLAIRKYSIPTKEVGCQLLLFRQLQVTPCTDSLVLSRAYNGTPSQRAAVKLPLWDDPISTEGDKMVISYSKLVQRMEAGVVEVLDLKDGEEKKWVEILGFQTATPLSDFRSGNVLSLILTVLLLELHPNIVKEFVKTSLPYALCSIHCCVAVGEVLGLKKEKVEVLVSQKSYWKLFSNPMAILHLHKAAMTFALRIYSSEKRSLLFDFEPILLKVKTAIIDCLEGCDSVETFEERVGLHEMELIKTTALNKLKESKEGDAIV

InterPro domains:
  IPR006816 ELMO domain [PF04727] (109-233)
  IPR006816 ELMO domain [PS51335] (90-245)

Fold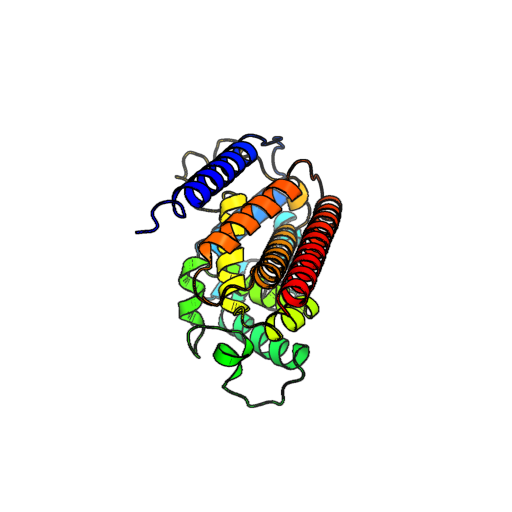seek 3Di:
DDPPPPVVVVVVVVVLVVLLVVLVVQQPFDQDDPLLVLLLVVQLCQQPAAQDQADKDKDFCPVPPSSVQLLPPPQFDPSPPPPDRMTIHHPVSLVVLQVVLQCVLVVDDPDDLCCVCLQQNAPDSPNRVLLRNRHRNLSSLLSCCSVPPSVLSVLCSVDLARNSNLSSLQSNLLCVLQVSHDDPPVCVPPRDGGQLQSVRSCSSSLSSNLLSLQLSLVCVQPPDPDSPPCPVSSSVSSSLQSVLSNPDNHSVSSVVSSVVVSVVSVVVSVVVVVVVVVVVVVVD

Secondary structure (DSSP, 8-state):
---TTHHHHHHHHHHHHHHHHHHHH-----PPPHHHHHHHHHHHHHHHS---TT-EEEEE----HHHHHHHTSTTSSSS--TT-SEEEEEHHHHHHHHHHHHHHHHTPPTT-TTIIIIIS--SSSSGGGGGGTTHHHHHHHHHHHHHH-HHHHHHHTTSSS-HHHHHHHHHHHHHHHTT-S---GGGGSS-----GGGGSTTHHHHHHHHHHHHHHHHHHHH--S-TT-HHHHHHHHHHHHHHHHTT--SHHHHHHHHHHHHHHHHHHHHHHHHHHHHHHHTT-

Organism: NCBI:txid1714387

pLDDT: mean 78.31, std 17.89, range [30.19, 97.88]